Protein AF-A0A0A0M6Z3-F1 (afdb_monomer)

Organism: NCBI:txid1385515

Structure (mmCIF, N/CA/C/O 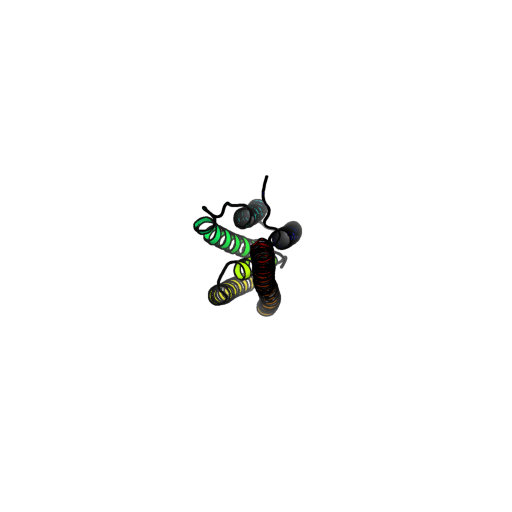backbone):
data_AF-A0A0A0M6Z3-F1
#
_entry.id   AF-A0A0A0M6Z3-F1
#
loop_
_atom_site.group_PDB
_atom_site.id
_atom_site.type_symbol
_atom_site.label_atom_id
_atom_site.label_alt_id
_atom_site.label_comp_id
_atom_site.label_asym_id
_atom_site.label_entity_id
_atom_site.label_seq_id
_a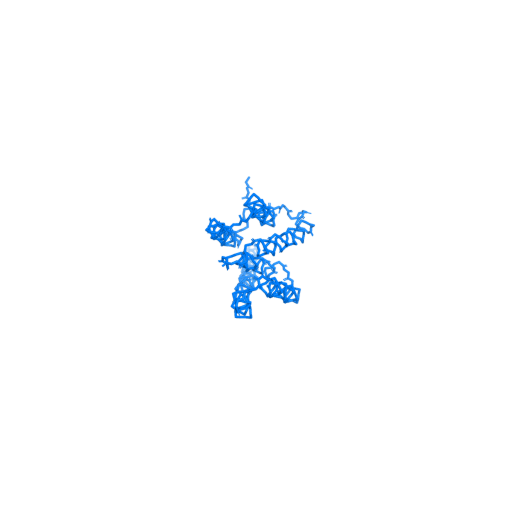tom_site.pdbx_PDB_ins_code
_atom_site.Cartn_x
_atom_site.Cartn_y
_atom_site.Cartn_z
_atom_site.occupancy
_atom_site.B_iso_or_equiv
_atom_site.auth_seq_id
_atom_site.auth_comp_id
_atom_site.auth_asym_id
_atom_site.auth_atom_id
_atom_site.pdbx_PDB_model_num
ATOM 1 N N . MET A 1 1 ? -3.946 23.549 14.491 1.00 36.66 1 MET A N 1
ATOM 2 C CA . MET A 1 1 ? -3.576 22.409 15.358 1.00 36.66 1 MET A CA 1
ATOM 3 C C . MET A 1 1 ? -3.952 21.119 14.644 1.00 36.66 1 MET A C 1
ATOM 5 O O . MET A 1 1 ? -5.110 20.721 14.670 1.00 36.66 1 MET A O 1
ATOM 9 N N . LEU A 1 2 ? -2.994 20.534 13.921 1.00 43.34 2 LEU A N 1
ATOM 10 C CA . LEU A 1 2 ? -3.125 19.218 13.294 1.00 43.34 2 LEU A CA 1
ATOM 11 C C . LEU A 1 2 ? -3.227 18.180 14.417 1.00 43.34 2 LEU A C 1
ATOM 13 O O . LEU A 1 2 ? -2.228 17.852 15.047 1.00 43.34 2 LEU A O 1
ATOM 17 N N . ARG A 1 3 ? -4.441 17.709 14.723 1.00 38.28 3 ARG A N 1
ATOM 18 C CA . ARG A 1 3 ? -4.623 16.507 15.546 1.00 38.28 3 ARG A CA 1
ATOM 19 C C . ARG A 1 3 ? -4.161 15.316 14.709 1.00 38.28 3 ARG A C 1
ATOM 21 O O . ARG A 1 3 ? -4.962 14.722 13.992 1.00 38.28 3 ARG A O 1
ATOM 28 N N . LEU A 1 4 ? -2.866 15.022 14.770 1.00 47.28 4 LEU A N 1
ATOM 29 C CA . LEU A 1 4 ? -2.313 13.754 14.311 1.00 47.28 4 LEU A CA 1
ATOM 30 C C . LEU A 1 4 ? -2.991 12.651 15.131 1.00 47.28 4 LEU A C 1
ATOM 32 O O . LEU A 1 4 ? -3.056 12.723 16.361 1.00 47.28 4 LEU A O 1
ATOM 36 N N . ARG A 1 5 ? -3.609 11.680 14.451 1.00 53.19 5 ARG A N 1
ATOM 37 C CA . ARG A 1 5 ? -4.178 10.509 15.119 1.00 53.19 5 ARG A CA 1
ATOM 38 C C . ARG A 1 5 ? -2.987 9.733 15.697 1.00 53.19 5 ARG A C 1
ATOM 40 O O . ARG A 1 5 ? -2.182 9.221 14.931 1.00 53.19 5 ARG A O 1
ATOM 47 N N . ALA A 1 6 ? -2.889 9.638 17.024 1.00 50.28 6 ALA A N 1
ATOM 48 C CA . ALA A 1 6 ? -1.799 8.964 17.740 1.00 50.28 6 ALA A CA 1
ATOM 49 C C . ALA A 1 6 ? -1.394 7.552 17.224 1.00 50.28 6 ALA A C 1
ATOM 51 O O . ALA A 1 6 ? -0.226 7.210 17.379 1.00 50.28 6 ALA A O 1
ATOM 52 N N . PRO A 1 7 ? -2.263 6.737 16.578 1.00 51.47 7 PRO A N 1
ATOM 53 C CA . PRO A 1 7 ? -1.819 5.467 15.984 1.00 51.47 7 PRO A CA 1
ATOM 54 C C . PRO A 1 7 ? -1.242 5.549 14.553 1.00 51.47 7 PRO A C 1
ATOM 56 O O . PRO A 1 7 ? -0.674 4.569 14.077 1.00 51.47 7 PRO A O 1
ATOM 59 N N . GLN A 1 8 ? -1.345 6.682 13.844 1.00 56.94 8 GLN A N 1
ATOM 60 C CA . GLN A 1 8 ? -0.851 6.812 12.456 1.00 56.94 8 GLN A CA 1
ATOM 61 C C . GLN A 1 8 ? 0.598 7.309 12.352 1.00 56.94 8 GLN A C 1
ATOM 63 O O . GLN A 1 8 ? 1.247 7.068 11.337 1.00 56.94 8 GLN A O 1
ATOM 68 N N . GLU A 1 9 ? 1.138 7.942 13.396 1.00 65.62 9 GLU A N 1
ATOM 69 C CA . GLU A 1 9 ? 2.539 8.386 13.425 1.00 65.62 9 GLU A CA 1
ATOM 70 C C . GLU A 1 9 ? 3.559 7.271 13.124 1.00 65.62 9 GLU A C 1
ATOM 72 O O . GLU A 1 9 ? 4.427 7.496 12.278 1.00 65.62 9 GLU A O 1
ATOM 77 N N . PRO A 1 10 ? 3.474 6.059 13.718 1.00 77.25 10 PRO A N 1
ATOM 78 C CA . PRO A 1 10 ? 4.453 5.014 13.428 1.00 77.25 10 PRO A CA 1
ATOM 79 C C . PRO A 1 10 ? 4.374 4.506 11.982 1.00 77.25 10 PRO A C 1
ATOM 81 O O . PRO A 1 10 ? 5.411 4.210 11.392 1.00 77.25 10 PRO A O 1
ATOM 84 N N . MET A 1 11 ? 3.176 4.439 11.385 1.00 82.44 11 MET A N 1
ATOM 85 C CA . MET A 1 11 ? 3.009 4.009 9.989 1.00 82.44 11 MET A CA 1
ATOM 86 C C . MET A 1 11 ? 3.523 5.068 9.010 1.00 82.44 11 MET A C 1
ATOM 88 O O . MET A 1 11 ? 4.213 4.730 8.051 1.00 82.44 11 MET A O 1
ATOM 92 N N . LEU A 1 12 ? 3.248 6.347 9.279 1.00 85.62 12 LEU A N 1
ATOM 93 C CA . LEU A 1 12 ? 3.746 7.453 8.467 1.00 85.62 12 LEU A CA 1
ATOM 94 C C . LEU A 1 12 ? 5.279 7.511 8.493 1.00 85.62 12 LEU A C 1
ATOM 96 O O . LEU A 1 12 ? 5.907 7.634 7.444 1.00 85.62 12 LEU A O 1
ATOM 100 N N . LEU A 1 13 ? 5.894 7.348 9.670 1.00 86.12 13 LEU A N 1
ATOM 101 C CA . LEU A 1 13 ? 7.351 7.274 9.801 1.00 86.12 13 LEU A CA 1
ATOM 102 C C . LEU A 1 13 ? 7.931 6.075 9.047 1.00 86.12 13 LEU A C 1
ATOM 104 O O . LEU A 1 13 ? 8.893 6.240 8.298 1.00 86.12 13 LEU A O 1
ATOM 108 N N . ALA A 1 14 ? 7.337 4.889 9.205 1.00 87.62 14 ALA A N 1
ATOM 109 C CA . ALA A 1 14 ? 7.771 3.697 8.486 1.00 87.62 14 ALA A CA 1
ATOM 110 C C . ALA A 1 14 ? 7.688 3.904 6.966 1.00 87.62 14 ALA A C 1
ATOM 112 O O . ALA A 1 14 ? 8.673 3.679 6.268 1.00 87.62 14 ALA A O 1
ATOM 113 N N . GLY A 1 15 ? 6.561 4.414 6.462 1.00 89.00 15 GLY A N 1
ATOM 114 C CA . GLY A 1 15 ? 6.366 4.688 5.040 1.00 89.00 15 GLY A CA 1
ATOM 115 C C . GLY A 1 15 ? 7.338 5.731 4.486 1.00 89.00 15 GLY A C 1
ATOM 116 O O . GLY A 1 15 ? 7.898 5.520 3.412 1.00 89.00 15 GLY A O 1
ATOM 117 N N . LEU A 1 16 ? 7.620 6.807 5.231 1.00 91.12 16 LEU A N 1
ATOM 118 C CA . LEU A 1 16 ? 8.616 7.814 4.845 1.00 91.12 16 LEU A CA 1
ATOM 119 C C . LEU A 1 16 ? 10.035 7.242 4.796 1.00 91.12 16 LEU A C 1
ATOM 121 O O . LEU A 1 16 ? 10.770 7.512 3.847 1.00 91.12 16 LEU A O 1
ATOM 125 N N . VAL A 1 17 ? 10.420 6.436 5.788 1.00 92.06 17 VAL A N 1
ATOM 126 C CA . VAL A 1 17 ? 11.729 5.768 5.810 1.00 92.06 17 VAL A CA 1
ATOM 127 C C . VAL A 1 17 ? 11.847 4.790 4.644 1.00 92.06 17 VAL A C 1
ATOM 129 O O . VAL A 1 17 ? 12.864 4.782 3.952 1.00 92.06 17 VAL A O 1
ATOM 132 N N . THR A 1 18 ? 10.805 4.002 4.374 1.00 91.31 18 THR A N 1
ATOM 133 C CA . THR A 1 18 ? 10.787 3.074 3.239 1.00 91.31 18 THR A CA 1
ATOM 134 C C . THR A 1 18 ? 10.835 3.808 1.901 1.00 91.31 18 THR A C 1
ATOM 136 O O . THR A 1 18 ? 11.577 3.397 1.012 1.00 91.31 18 THR A O 1
ATOM 139 N N . TRP A 1 19 ? 10.115 4.923 1.760 1.00 93.81 19 TRP A N 1
ATOM 140 C CA . TRP A 1 19 ? 10.187 5.763 0.568 1.00 93.81 19 TRP A CA 1
ATOM 141 C C . TRP A 1 19 ? 11.583 6.360 0.379 1.00 93.81 19 TRP A C 1
ATOM 143 O O . TRP A 1 19 ? 12.123 6.308 -0.722 1.00 93.81 19 TRP A O 1
ATOM 153 N N . ALA A 1 20 ? 12.207 6.866 1.446 1.00 91.69 20 ALA A N 1
ATOM 154 C C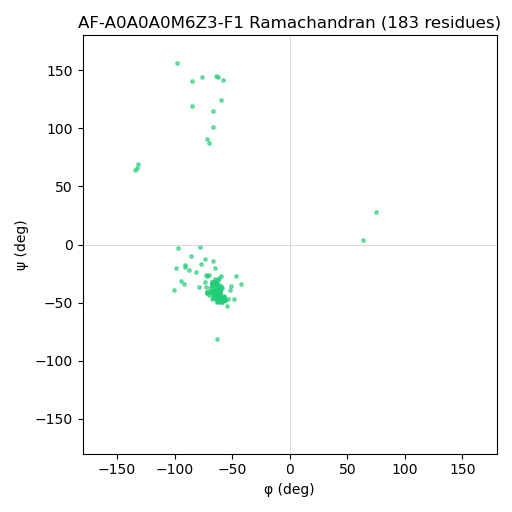A . ALA A 1 20 ? 13.566 7.395 1.389 1.00 91.69 20 ALA A CA 1
ATOM 155 C C . ALA A 1 20 ? 14.580 6.308 0.998 1.00 91.69 20 ALA A C 1
ATOM 157 O O . ALA A 1 20 ? 15.457 6.551 0.171 1.00 91.69 20 ALA A O 1
ATOM 158 N N . ALA A 1 21 ? 14.433 5.092 1.533 1.00 89.81 21 ALA A N 1
ATOM 159 C CA . ALA A 1 21 ? 15.254 3.947 1.151 1.00 89.81 21 ALA A CA 1
ATOM 160 C C . ALA A 1 21 ? 15.061 3.569 -0.328 1.00 89.81 21 ALA A C 1
ATOM 162 O O . ALA A 1 21 ? 16.043 3.346 -1.037 1.00 89.81 21 ALA A O 1
ATOM 163 N N . ALA A 1 22 ? 13.817 3.562 -0.819 1.00 89.31 22 ALA A N 1
ATOM 164 C CA . ALA A 1 22 ? 13.525 3.342 -2.233 1.00 89.31 22 ALA A CA 1
ATOM 165 C C . ALA A 1 22 ? 14.144 4.443 -3.108 1.00 89.31 22 ALA A C 1
ATOM 167 O O . ALA A 1 22 ? 14.821 4.136 -4.081 1.00 89.31 22 ALA A O 1
ATOM 168 N N . ALA A 1 23 ? 14.003 5.715 -2.730 1.00 88.38 23 ALA A N 1
ATOM 169 C CA . ALA A 1 23 ? 14.599 6.849 -3.434 1.00 88.38 23 ALA A CA 1
ATOM 170 C C . ALA A 1 23 ? 16.137 6.769 -3.496 1.00 88.38 23 ALA A C 1
ATOM 172 O O . ALA A 1 23 ? 16.735 7.110 -4.517 1.00 88.38 23 ALA A O 1
ATOM 173 N N . LEU A 1 24 ? 16.789 6.282 -2.434 1.00 87.62 24 LEU A N 1
ATOM 174 C CA . LEU A 1 24 ? 18.227 5.996 -2.445 1.00 87.62 24 LEU A CA 1
ATOM 175 C C . LEU A 1 24 ? 18.577 4.856 -3.407 1.00 87.62 24 LEU A C 1
ATOM 177 O O . LEU A 1 24 ? 19.561 4.970 -4.134 1.00 87.62 24 LEU A O 1
ATOM 181 N N . GLY A 1 25 ? 17.766 3.797 -3.449 1.00 84.94 25 GLY A N 1
ATOM 182 C CA . GLY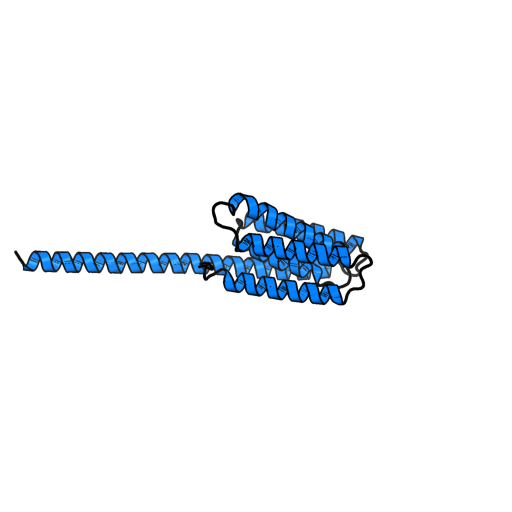 A 1 25 ? 17.917 2.708 -4.414 1.00 84.94 25 GLY A CA 1
ATOM 183 C C . GLY A 1 25 ? 17.801 3.187 -5.861 1.00 84.94 25 GLY A C 1
ATOM 184 O O . GLY A 1 25 ? 18.675 2.903 -6.676 1.00 84.94 25 GLY A O 1
ATOM 185 N N . LEU A 1 26 ? 16.787 4.005 -6.150 1.00 83.94 26 LEU A N 1
ATOM 186 C CA . LEU A 1 26 ? 16.574 4.616 -7.465 1.00 83.94 26 LEU A CA 1
ATOM 187 C C . LEU A 1 26 ? 17.729 5.549 -7.868 1.00 83.94 26 LEU A C 1
ATOM 189 O O . LEU A 1 26 ? 18.034 5.668 -9.047 1.00 83.94 26 LEU A O 1
ATOM 193 N N . ARG A 1 27 ? 18.407 6.197 -6.910 1.00 83.88 27 ARG A N 1
ATOM 194 C CA . ARG A 1 27 ? 19.607 7.015 -7.177 1.00 83.88 27 ARG A CA 1
ATOM 195 C C . ARG A 1 27 ? 20.786 6.209 -7.717 1.00 83.88 27 ARG A C 1
ATOM 197 O O . ARG A 1 27 ? 21.607 6.773 -8.433 1.00 83.88 27 ARG A O 1
ATOM 204 N N . VAL A 1 28 ? 20.927 4.963 -7.271 1.00 80.62 28 VAL A N 1
ATOM 205 C CA . VAL A 1 28 ? 22.041 4.077 -7.648 1.00 80.62 28 VAL A CA 1
ATOM 206 C C . VAL A 1 28 ? 21.776 3.425 -9.004 1.00 80.62 28 VAL A C 1
ATOM 208 O O . VAL A 1 28 ? 22.709 3.030 -9.696 1.00 80.62 28 VAL A O 1
ATOM 211 N N . GLU A 1 29 ? 20.511 3.329 -9.397 1.00 75.88 29 GLU A N 1
ATOM 212 C CA . GLU A 1 29 ? 20.109 2.700 -10.641 1.00 75.88 29 GLU A CA 1
ATOM 213 C C . GLU A 1 29 ? 20.185 3.684 -11.816 1.00 75.88 29 GLU A C 1
ATOM 215 O O . GLU A 1 29 ? 19.516 4.719 -11.845 1.00 75.88 29 GLU A O 1
ATOM 220 N N . GLU A 1 30 ? 21.010 3.360 -12.813 1.00 68.00 30 GLU A N 1
ATOM 221 C CA . GLU A 1 30 ? 21.095 4.134 -14.051 1.00 68.00 30 GLU A CA 1
ATOM 222 C C . GLU A 1 30 ? 19.832 3.912 -14.894 1.00 68.00 30 GLU A C 1
ATOM 224 O O . GLU A 1 30 ? 19.738 2.988 -15.703 1.00 68.00 30 GLU A O 1
ATOM 229 N N . SER A 1 31 ? 18.826 4.762 -14.687 1.00 72.19 31 SER A N 1
ATOM 230 C CA . SER A 1 31 ? 17.628 4.792 -15.525 1.00 72.19 31 SER A CA 1
ATOM 231 C C . SER A 1 31 ? 17.846 5.654 -16.766 1.00 72.19 31 SER A C 1
ATOM 233 O O . SER A 1 31 ? 18.398 6.752 -16.697 1.00 72.19 31 SER A O 1
ATOM 235 N N . THR A 1 32 ? 17.316 5.207 -17.906 1.00 74.00 32 THR A N 1
ATOM 236 C CA . THR A 1 32 ? 17.271 5.988 -19.154 1.00 74.00 32 THR A CA 1
ATOM 237 C C . THR A 1 32 ? 16.391 7.241 -19.027 1.00 74.00 32 THR A C 1
ATOM 239 O O . THR A 1 32 ? 16.536 8.177 -19.809 1.00 74.00 32 THR A O 1
ATOM 242 N N . GLN A 1 33 ? 15.472 7.282 -18.051 1.00 85.12 33 GLN A N 1
ATOM 243 C CA . GLN A 1 33 ? 14.525 8.386 -17.848 1.00 85.12 33 GLN A CA 1
ATOM 244 C C . GLN A 1 33 ? 14.484 8.834 -16.375 1.00 85.12 33 GLN A C 1
ATOM 246 O O . GLN A 1 33 ? 13.467 8.665 -15.694 1.00 85.12 33 GLN A O 1
ATOM 251 N N . PRO A 1 34 ? 15.563 9.456 -15.864 1.00 85.44 34 PRO A N 1
ATOM 252 C CA . PRO A 1 34 ? 15.662 9.811 -14.449 1.00 85.44 34 PRO A CA 1
ATOM 253 C C . PRO A 1 34 ? 14.570 10.802 -14.020 1.00 85.44 34 PRO A C 1
ATOM 255 O O . PRO A 1 34 ? 14.011 10.669 -12.936 1.00 85.44 34 PRO A O 1
ATOM 258 N N . ALA A 1 35 ? 14.198 11.757 -14.880 1.00 88.94 35 ALA A N 1
ATOM 259 C CA . ALA A 1 35 ? 13.139 12.723 -14.577 1.00 88.94 35 ALA A CA 1
ATOM 260 C C . ALA A 1 35 ? 11.768 12.050 -14.363 1.00 88.94 35 ALA A C 1
ATOM 262 O O . ALA A 1 35 ? 11.042 12.401 -13.431 1.00 88.94 35 ALA A O 1
ATOM 263 N N . LEU A 1 36 ? 11.422 11.051 -15.183 1.00 90.25 36 LEU A N 1
ATOM 264 C CA . LEU A 1 36 ? 10.170 10.305 -15.030 1.00 90.25 36 LEU A CA 1
ATOM 265 C C . LEU A 1 36 ? 10.180 9.463 -13.744 1.00 90.25 36 LEU A C 1
ATOM 267 O O . LEU A 1 36 ? 9.198 9.418 -13.012 1.00 90.25 36 LEU A O 1
ATOM 271 N N . MET A 1 37 ? 11.317 8.854 -13.419 1.00 89.75 37 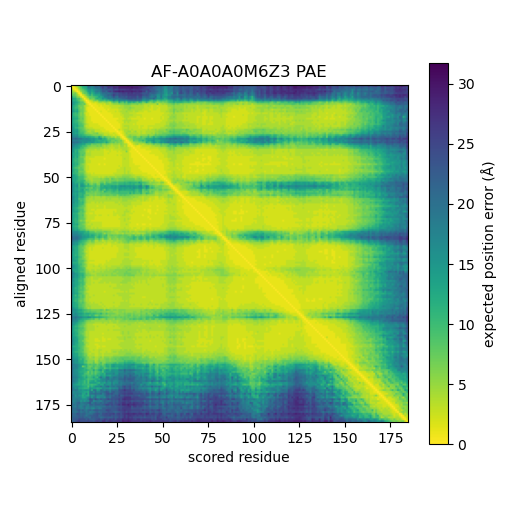MET A N 1
ATOM 272 C CA . MET A 1 37 ? 11.478 8.073 -12.195 1.00 89.75 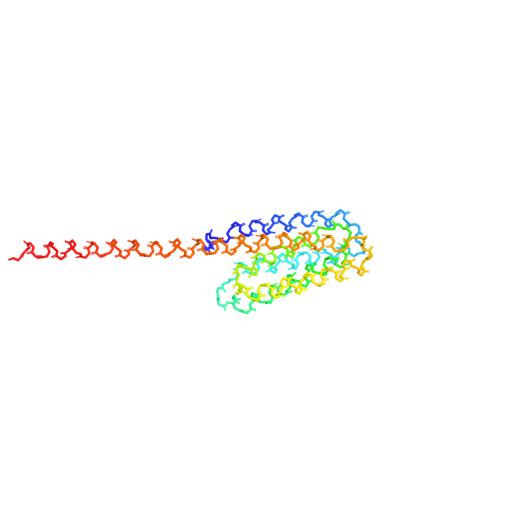37 MET A CA 1
ATOM 273 C C . MET A 1 37 ? 11.281 8.930 -10.932 1.00 89.75 37 MET A C 1
ATOM 275 O O . MET A 1 37 ? 10.500 8.572 -10.051 1.00 89.75 37 MET A O 1
ATOM 279 N N . TRP A 1 38 ? 11.911 10.107 -10.860 1.00 91.19 38 TRP A N 1
ATOM 280 C CA . TRP A 1 38 ? 11.745 11.017 -9.719 1.00 91.19 38 TRP A CA 1
ATOM 281 C C . TRP A 1 38 ? 10.343 11.611 -9.619 1.00 91.19 38 TRP A C 1
ATOM 283 O O . TRP A 1 38 ? 9.830 11.773 -8.512 1.00 91.19 38 TRP A O 1
ATOM 293 N N . THR A 1 39 ? 9.701 11.906 -10.751 1.00 93.56 39 THR A N 1
ATOM 294 C CA . THR A 1 39 ? 8.313 12.390 -10.746 1.00 93.56 39 THR A CA 1
ATOM 295 C C . THR A 1 39 ? 7.351 11.315 -10.252 1.00 93.56 39 THR A C 1
ATOM 297 O O . THR A 1 39 ? 6.520 11.618 -9.402 1.00 93.56 39 THR A O 1
ATOM 300 N N . LEU A 1 40 ? 7.503 10.055 -10.669 1.00 93.94 40 LEU A N 1
ATOM 301 C CA . LEU A 1 40 ? 6.712 8.937 -10.139 1.00 93.94 40 LEU A CA 1
ATOM 302 C C . LEU A 1 40 ? 6.947 8.717 -8.639 1.00 93.94 40 LEU A C 1
ATOM 304 O O . LEU A 1 40 ? 5.988 8.533 -7.891 1.00 93.94 40 LEU A O 1
ATOM 308 N N . ALA A 1 41 ? 8.199 8.792 -8.176 1.00 93.12 41 ALA A N 1
ATOM 309 C CA . ALA A 1 41 ? 8.517 8.695 -6.753 1.00 93.12 41 ALA A CA 1
ATOM 310 C C . ALA A 1 41 ? 7.886 9.843 -5.943 1.00 93.12 41 ALA A C 1
ATOM 312 O O . ALA A 1 41 ? 7.353 9.611 -4.857 1.00 93.12 41 ALA A O 1
ATOM 313 N N . ALA A 1 42 ? 7.897 11.069 -6.474 1.00 94.56 42 ALA A N 1
ATOM 314 C CA . ALA A 1 42 ? 7.254 12.219 -5.847 1.00 94.56 42 ALA A CA 1
ATOM 315 C C . ALA A 1 42 ? 5.721 12.092 -5.836 1.00 94.56 42 ALA A C 1
ATOM 317 O O . ALA A 1 42 ? 5.099 12.368 -4.814 1.00 94.56 42 ALA A O 1
ATOM 318 N N . ILE A 1 43 ? 5.108 11.628 -6.932 1.00 95.62 43 ILE A N 1
ATOM 319 C CA . ILE A 1 43 ? 3.660 11.380 -7.007 1.00 95.62 43 ILE A CA 1
ATOM 320 C C . ILE A 1 43 ? 3.252 10.312 -5.989 1.00 95.62 43 ILE A C 1
ATOM 322 O O . ILE A 1 43 ? 2.275 10.514 -5.271 1.00 95.62 43 ILE A O 1
ATOM 326 N N . TYR A 1 44 ? 4.022 9.226 -5.870 1.00 94.94 44 TYR A N 1
ATOM 327 C CA . TYR A 1 44 ? 3.809 8.209 -4.840 1.00 94.94 44 TYR A CA 1
ATOM 328 C C . TYR A 1 44 ? 3.824 8.830 -3.437 1.00 94.94 44 TYR A C 1
ATOM 330 O O . TYR A 1 44 ? 2.914 8.592 -2.650 1.00 94.94 44 TYR A O 1
ATOM 338 N N . LEU A 1 45 ? 4.822 9.665 -3.127 1.00 93.81 45 LEU A N 1
ATOM 339 C CA . LEU A 1 45 ? 4.929 10.312 -1.816 1.00 93.81 45 LEU A CA 1
ATOM 340 C C . LEU A 1 45 ? 3.749 11.248 -1.535 1.00 93.81 45 LEU A C 1
ATOM 342 O O . LEU A 1 45 ? 3.222 11.270 -0.426 1.00 93.81 45 LEU A O 1
ATOM 346 N N . VAL A 1 46 ? 3.322 12.025 -2.529 1.00 93.50 46 VAL A N 1
ATOM 347 C CA . VAL A 1 46 ? 2.165 12.915 -2.388 1.00 93.50 46 VAL A CA 1
ATOM 348 C C . VAL A 1 46 ? 0.887 12.105 -2.180 1.00 93.50 46 VAL A C 1
ATOM 350 O O . VAL A 1 46 ? 0.089 12.470 -1.320 1.00 93.50 46 VAL A O 1
ATOM 353 N N . ALA A 1 47 ? 0.704 10.999 -2.905 1.00 92.56 47 ALA A N 1
ATOM 354 C CA . ALA A 1 47 ? -0.427 10.094 -2.716 1.00 92.56 47 ALA A CA 1
ATOM 355 C C . ALA A 1 47 ? -0.432 9.496 -1.296 1.00 92.56 47 ALA A C 1
ATOM 357 O O . ALA A 1 47 ? -1.442 9.622 -0.602 1.00 92.56 47 ALA A O 1
ATOM 358 N N . PHE A 1 48 ? 0.720 9.008 -0.829 1.00 90.69 48 PHE A N 1
ATOM 359 C CA . PHE A 1 48 ? 0.943 8.510 0.532 1.00 90.69 48 PHE A CA 1
ATOM 360 C C . PHE A 1 48 ? 0.563 9.532 1.600 1.00 90.69 48 PHE A C 1
ATOM 362 O O . PHE A 1 48 ? -0.267 9.278 2.471 1.00 90.69 48 PHE A O 1
ATOM 369 N N . LEU A 1 49 ? 1.100 10.745 1.493 1.00 89.88 49 LEU A N 1
ATOM 370 C CA . LEU A 1 49 ? 0.789 11.817 2.433 1.00 89.88 49 LEU A CA 1
ATOM 371 C C . LEU A 1 49 ? -0.682 12.241 2.348 1.00 89.88 49 LEU A C 1
ATOM 373 O O . LEU A 1 49 ? -1.284 12.581 3.363 1.00 89.88 49 LEU A O 1
ATOM 377 N N . SER A 1 50 ? -1.284 12.210 1.158 1.00 87.50 50 SER A N 1
ATOM 378 C CA . SER A 1 50 ? -2.695 12.551 0.977 1.00 87.50 50 SER A CA 1
ATOM 379 C C . SER A 1 50 ? -3.632 11.532 1.637 1.00 87.50 50 SER A C 1
ATOM 381 O O . SER A 1 50 ? -4.667 11.924 2.179 1.00 87.50 50 SER A O 1
ATOM 383 N N . ALA A 1 51 ? -3.255 10.251 1.656 1.00 83.88 51 ALA A N 1
ATOM 384 C CA . ALA A 1 51 ? -4.024 9.200 2.313 1.00 83.88 51 ALA A CA 1
ATOM 385 C C . ALA A 1 51 ? -4.111 9.417 3.837 1.00 83.88 51 ALA A C 1
ATOM 387 O O . ALA A 1 51 ? -5.169 9.186 4.422 1.00 83.88 51 ALA A O 1
ATOM 388 N N . ASP A 1 52 ? -3.045 9.936 4.458 1.00 79.62 52 ASP A N 1
ATOM 389 C CA . ASP A 1 52 ? -2.976 10.15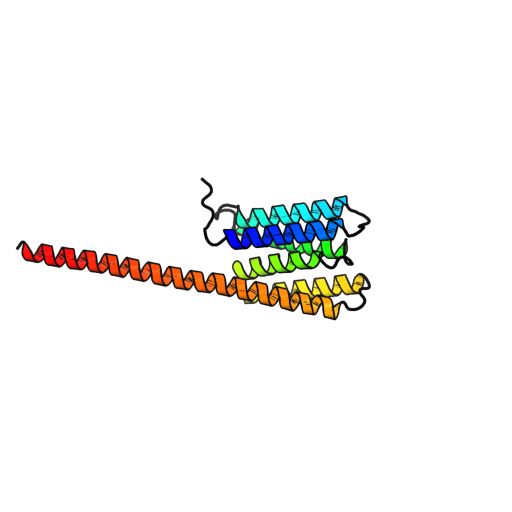2 5.911 1.00 79.62 52 ASP A CA 1
ATOM 390 C C . ASP A 1 52 ? -3.371 11.569 6.372 1.00 79.62 52 ASP A C 1
ATOM 392 O O . ASP A 1 52 ? -3.910 11.736 7.469 1.00 79.62 52 ASP A O 1
ATOM 396 N N . LEU A 1 53 ? -3.130 12.612 5.568 1.00 80.06 53 LEU A N 1
ATOM 397 C CA . LEU A 1 53 ? -3.321 14.011 5.987 1.00 80.06 53 LEU A CA 1
ATOM 398 C C . LEU A 1 53 ? -4.722 14.571 5.698 1.00 80.06 53 LEU A C 1
ATOM 400 O O . LEU A 1 53 ? -5.087 15.613 6.257 1.00 80.06 53 LEU A O 1
ATOM 404 N N . LEU A 1 54 ? -5.514 13.946 4.817 1.00 78.44 54 LEU A N 1
ATOM 405 C CA . LEU A 1 54 ? -6.792 14.534 4.415 1.00 78.44 54 LEU A CA 1
ATOM 406 C C . LEU A 1 54 ? -7.901 14.387 5.480 1.00 78.44 54 LEU A C 1
ATOM 408 O O . LEU A 1 54 ? -8.035 13.356 6.139 1.00 78.44 54 LEU A O 1
ATOM 412 N N . PRO A 1 55 ? -8.789 15.395 5.621 1.00 74.62 55 PRO A N 1
ATOM 413 C CA . PRO A 1 55 ? -9.934 15.311 6.525 1.00 74.62 55 PRO A CA 1
ATOM 414 C C . PRO A 1 55 ? -10.913 14.183 6.151 1.00 74.62 55 PRO A C 1
ATOM 416 O O . PRO A 1 55 ? -11.247 14.018 4.975 1.00 74.62 55 PRO A O 1
ATOM 419 N N . ARG A 1 56 ? -11.514 13.531 7.164 1.00 69.50 56 ARG A N 1
ATOM 420 C CA . ARG A 1 56 ? -12.509 12.431 7.043 1.00 69.50 56 ARG A CA 1
ATOM 421 C C . ARG A 1 56 ? -13.588 12.621 5.973 1.00 69.50 56 ARG A C 1
ATOM 423 O O . ARG A 1 56 ? -14.044 11.654 5.374 1.00 69.50 56 ARG A O 1
ATOM 430 N N . ARG A 1 57 ? -14.016 13.864 5.729 1.00 75.12 57 ARG A N 1
ATOM 431 C CA . ARG A 1 57 ? -15.042 14.185 4.720 1.00 75.12 57 ARG A CA 1
ATOM 432 C C . ARG A 1 57 ? -14.608 13.845 3.278 1.00 75.12 57 ARG A C 1
ATOM 434 O O . ARG A 1 57 ? -15.464 13.491 2.471 1.00 75.12 57 ARG A O 1
ATOM 441 N N . TRP A 1 58 ? -13.310 13.936 2.965 1.00 77.12 58 TRP A N 1
ATOM 442 C CA . TRP A 1 58 ? -12.733 13.615 1.647 1.00 77.12 58 TRP A CA 1
ATOM 443 C C . TRP A 1 58 ? -12.107 12.217 1.607 1.00 77.12 58 TRP A C 1
ATOM 445 O O . TRP A 1 58 ? -11.977 11.653 0.525 1.00 77.12 58 TRP A O 1
ATOM 455 N N . GLU A 1 59 ? -11.785 11.645 2.773 1.00 80.00 59 GLU A N 1
ATOM 456 C CA . GLU A 1 59 ? -11.126 10.339 2.939 1.00 80.00 59 GLU A CA 1
ATOM 457 C C . GLU A 1 59 ? -11.799 9.244 2.091 1.00 80.00 59 GLU A C 1
ATOM 459 O O . GLU A 1 59 ? -11.128 8.578 1.316 1.00 80.00 59 GLU A O 1
ATOM 464 N N . ARG A 1 60 ? -13.137 9.140 2.102 1.00 81.50 60 ARG A N 1
ATOM 465 C CA . ARG A 1 60 ? -13.866 8.110 1.328 1.00 81.50 60 ARG A CA 1
ATOM 466 C C . ARG A 1 60 ? -13.643 8.148 -0.194 1.00 81.50 60 ARG A C 1
ATOM 468 O O . ARG A 1 60 ? -13.804 7.122 -0.842 1.00 81.50 60 ARG A O 1
ATOM 475 N N . TRP A 1 61 ? -13.329 9.315 -0.758 1.00 82.94 61 TRP A N 1
ATOM 476 C CA . TRP A 1 61 ? -13.142 9.500 -2.203 1.00 82.94 61 TRP A CA 1
ATOM 477 C C . TRP A 1 61 ? -11.666 9.535 -2.583 1.00 82.94 61 TRP A C 1
ATOM 479 O O . TRP A 1 61 ? -11.280 8.978 -3.604 1.00 82.94 61 TRP A O 1
ATOM 489 N N . VAL A 1 62 ? -10.842 10.182 -1.758 1.00 85.88 62 VAL A N 1
ATOM 490 C CA . VAL A 1 62 ? -9.418 10.381 -2.047 1.00 85.88 62 VAL A CA 1
ATOM 491 C C . VAL A 1 62 ? -8.614 9.126 -1.747 1.00 85.88 62 VAL A C 1
ATOM 493 O O . VAL A 1 62 ? -7.729 8.793 -2.518 1.00 85.88 62 VAL A O 1
ATOM 496 N N . LEU A 1 63 ? -8.953 8.385 -0.694 1.00 87.50 63 LEU A N 1
ATOM 497 C CA . LEU A 1 63 ? -8.216 7.194 -0.283 1.00 87.50 63 LEU A CA 1
ATOM 498 C C . LEU A 1 63 ? -8.144 6.092 -1.355 1.00 87.50 63 LEU A C 1
ATOM 500 O O . LEU A 1 63 ? -7.035 5.651 -1.646 1.00 87.50 63 LEU A O 1
ATOM 504 N N . PRO A 1 64 ? -9.247 5.655 -2.002 1.00 89.62 64 PRO A N 1
ATOM 505 C CA . PRO A 1 64 ? -9.142 4.647 -3.058 1.00 89.62 64 PRO A CA 1
ATOM 506 C C . PRO A 1 64 ? -8.332 5.148 -4.261 1.00 89.62 64 PRO A C 1
ATOM 508 O O . PRO A 1 64 ? -7.607 4.368 -4.873 1.00 89.62 64 PRO A O 1
ATOM 511 N N . VAL A 1 65 ? -8.417 6.444 -4.581 1.00 92.00 65 VAL A N 1
ATOM 512 C CA . VAL A 1 65 ? -7.635 7.052 -5.666 1.00 92.00 65 VAL A CA 1
ATOM 513 C C . VAL A 1 65 ? -6.156 7.121 -5.293 1.00 92.00 65 VAL A C 1
ATOM 515 O O . VAL A 1 65 ? -5.321 6.758 -6.110 1.00 92.00 65 VAL A O 1
ATOM 518 N N . ALA A 1 66 ? -5.822 7.521 -4.066 1.00 92.19 66 ALA A N 1
ATOM 519 C CA . ALA A 1 66 ? -4.452 7.577 -3.568 1.00 92.19 66 ALA A CA 1
ATOM 520 C C . ALA A 1 66 ? -3.797 6.189 -3.587 1.00 92.19 66 ALA A C 1
ATOM 522 O O . ALA A 1 66 ? -2.729 6.039 -4.168 1.00 92.19 66 ALA A O 1
ATOM 523 N N . LEU A 1 67 ? -4.482 5.160 -3.075 1.00 92.62 67 LEU A N 1
ATOM 524 C CA . LEU A 1 67 ? -4.002 3.772 -3.105 1.00 92.62 67 LEU A CA 1
ATOM 525 C C . LEU A 1 67 ? -3.801 3.257 -4.539 1.00 92.62 67 LEU A C 1
ATOM 527 O O . LEU A 1 67 ? -2.837 2.547 -4.822 1.00 92.62 67 LEU A O 1
ATOM 531 N N . LEU A 1 68 ? -4.697 3.621 -5.463 1.00 94.00 68 LEU A N 1
ATOM 532 C CA . LEU A 1 68 ? -4.549 3.271 -6.876 1.00 94.00 68 LEU A CA 1
ATOM 533 C C . LEU A 1 68 ? -3.345 3.983 -7.507 1.00 94.00 68 LEU A C 1
ATOM 535 O O . LEU A 1 68 ? -2.573 3.358 -8.229 1.00 94.00 68 LEU A O 1
ATOM 539 N N . VAL A 1 69 ? -3.167 5.275 -7.223 1.00 95.12 69 VAL A N 1
ATOM 540 C CA . VAL A 1 69 ? -2.025 6.065 -7.701 1.00 95.12 69 VAL A CA 1
ATOM 541 C C . VAL A 1 69 ? -0.715 5.508 -7.147 1.00 95.12 69 VAL A C 1
ATOM 543 O O . VAL A 1 69 ? 0.236 5.359 -7.910 1.00 95.12 69 VAL A O 1
ATOM 546 N N . GLU A 1 70 ? -0.667 5.132 -5.868 1.00 94.62 70 GLU A N 1
ATOM 547 C CA . GLU A 1 70 ? 0.482 4.459 -5.256 1.00 94.62 70 GLU A CA 1
ATOM 548 C C . GLU A 1 70 ? 0.811 3.144 -5.966 1.00 94.62 70 GLU A C 1
ATOM 550 O O . GLU A 1 70 ? 1.963 2.925 -6.339 1.00 94.62 70 GLU A O 1
ATOM 555 N N . ALA A 1 71 ? -0.194 2.294 -6.209 1.00 95.25 71 ALA A N 1
ATOM 556 C CA . ALA A 1 71 ? -0.021 1.026 -6.914 1.00 95.25 71 ALA A CA 1
ATOM 557 C C . ALA A 1 71 ? 0.558 1.231 -8.318 1.00 95.25 71 ALA A C 1
ATOM 559 O O . ALA A 1 71 ? 1.528 0.574 -8.697 1.00 95.25 71 ALA A O 1
ATOM 560 N N . VAL A 1 72 ? -0.015 2.168 -9.077 1.00 95.81 72 VAL A N 1
ATOM 561 C CA . VAL A 1 72 ? 0.429 2.482 -10.439 1.00 95.81 72 VAL A CA 1
ATOM 562 C C . VAL A 1 72 ? 1.844 3.053 -10.427 1.00 95.81 72 VAL A C 1
ATOM 564 O O . VAL A 1 72 ? 2.675 2.604 -11.211 1.00 95.81 72 VAL A O 1
ATOM 567 N N . CYS A 1 73 ? 2.154 3.987 -9.525 1.00 94.56 73 CYS A N 1
ATOM 568 C CA . CYS A 1 73 ? 3.490 4.575 -9.428 1.00 94.56 73 CYS A CA 1
ATOM 569 C C . CYS A 1 73 ? 4.536 3.537 -9.020 1.00 94.56 73 CYS A C 1
ATOM 571 O O . CYS A 1 73 ? 5.598 3.479 -9.632 1.00 94.56 73 CYS A O 1
ATOM 573 N N . ALA A 1 74 ? 4.241 2.688 -8.035 1.00 93.88 74 ALA A N 1
ATOM 574 C CA . ALA A 1 74 ? 5.157 1.643 -7.594 1.00 93.88 74 ALA A CA 1
ATOM 575 C C . ALA A 1 74 ? 5.434 0.623 -8.711 1.00 93.88 74 ALA A C 1
ATOM 577 O O . ALA A 1 74 ? 6.591 0.298 -8.967 1.00 93.88 74 ALA A O 1
ATOM 578 N N . LEU A 1 75 ? 4.404 0.164 -9.431 1.00 93.88 75 LEU A N 1
ATOM 579 C CA . LEU A 1 75 ? 4.578 -0.746 -10.570 1.00 93.88 75 LEU A CA 1
ATOM 580 C C . LEU A 1 75 ? 5.310 -0.077 -11.743 1.00 93.88 75 LEU A C 1
ATOM 582 O O . LEU A 1 75 ? 6.166 -0.703 -12.364 1.00 93.88 75 LEU A O 1
ATOM 586 N N . ALA A 1 76 ? 5.026 1.197 -12.024 1.00 92.75 76 ALA A N 1
ATOM 587 C CA . ALA A 1 76 ? 5.741 1.959 -13.042 1.00 92.75 76 ALA A CA 1
ATOM 588 C C . ALA A 1 76 ? 7.224 2.133 -12.680 1.00 92.75 76 ALA A C 1
ATOM 590 O O . ALA A 1 76 ? 8.082 1.978 -13.542 1.00 92.75 76 ALA A O 1
ATOM 591 N N . LEU A 1 77 ? 7.546 2.375 -11.406 1.00 91.06 77 LEU A N 1
ATOM 592 C CA . LEU A 1 77 ? 8.929 2.426 -10.928 1.00 91.06 77 LEU A CA 1
ATOM 593 C C . LEU A 1 77 ? 9.635 1.078 -11.093 1.00 91.06 77 LEU A C 1
ATOM 595 O O . LEU A 1 77 ? 10.755 1.050 -11.587 1.00 91.06 77 LEU A O 1
ATOM 599 N N . VAL A 1 78 ? 8.972 -0.037 -10.769 1.00 90.75 78 VAL A N 1
ATOM 600 C CA . VAL A 1 78 ? 9.509 -1.386 -11.032 1.00 90.75 78 VAL A CA 1
ATOM 601 C C . VAL A 1 78 ? 9.760 -1.609 -12.527 1.00 90.75 78 VAL A C 1
ATOM 603 O O . VAL A 1 78 ? 10.729 -2.264 -12.894 1.00 90.75 78 VAL A O 1
ATOM 606 N N . TRP A 1 79 ? 8.914 -1.062 -13.401 1.00 89.44 79 TRP A N 1
ATOM 607 C CA . TRP A 1 79 ? 9.099 -1.166 -14.847 1.00 89.44 79 TRP A CA 1
ATOM 608 C C . TRP A 1 79 ? 10.266 -0.309 -15.371 1.00 89.44 79 TRP A C 1
ATOM 610 O O . TRP A 1 79 ? 11.021 -0.775 -16.221 1.00 89.44 79 TRP A O 1
ATOM 620 N N . LEU A 1 80 ? 10.439 0.919 -14.863 1.00 86.56 80 LEU A N 1
ATOM 621 C CA . LEU A 1 80 ? 11.536 1.821 -15.253 1.00 86.56 80 LEU A CA 1
ATOM 622 C C . LEU A 1 80 ? 12.900 1.399 -14.693 1.00 86.56 80 LEU A C 1
ATOM 624 O O . LEU A 1 80 ? 13.929 1.688 -15.304 1.00 86.56 80 LEU A O 1
ATOM 628 N N . ALA A 1 81 ? 12.891 0.791 -13.512 1.00 82.44 81 ALA A N 1
ATOM 629 C CA . ALA A 1 81 ? 14.061 0.464 -12.710 1.00 82.44 81 ALA A CA 1
ATOM 630 C C . ALA A 1 81 ? 13.950 -0.984 -12.180 1.00 82.44 81 ALA A C 1
ATOM 632 O O . ALA A 1 81 ? 13.795 -1.217 -10.976 1.00 82.44 81 ALA A O 1
ATOM 633 N N . PRO A 1 82 ? 13.941 -1.991 -13.080 1.00 76.50 82 PRO A N 1
ATOM 634 C CA . PRO A 1 82 ? 13.707 -3.372 -12.682 1.00 76.50 82 PRO A CA 1
ATOM 635 C C . PRO A 1 82 ? 14.890 -3.984 -11.926 1.00 76.50 82 PRO A C 1
ATOM 637 O O . PRO A 1 82 ? 14.668 -4.893 -11.134 1.00 76.50 82 PRO A O 1
ATOM 640 N N . ARG A 1 83 ? 16.130 -3.522 -12.156 1.00 73.56 83 ARG A N 1
ATOM 641 C CA . ARG A 1 83 ? 17.384 -4.182 -11.735 1.00 73.56 83 ARG A CA 1
ATOM 642 C C . ARG A 1 83 ? 17.858 -3.816 -10.335 1.00 73.56 83 ARG A C 1
ATOM 644 O O . ARG A 1 83 ? 18.608 -4.582 -9.736 1.00 73.56 83 ARG A O 1
ATOM 651 N N . GLY A 1 84 ? 17.441 -2.680 -9.795 1.00 70.44 84 GLY A N 1
ATOM 652 C CA . GLY A 1 84 ? 17.846 -2.245 -8.462 1.00 70.44 84 GLY A CA 1
ATOM 653 C C . GLY A 1 84 ? 17.109 -2.985 -7.360 1.00 70.44 84 GLY A C 1
ATOM 654 O O . GLY A 1 84 ? 17.548 -2.955 -6.215 1.00 70.44 84 GLY A O 1
ATOM 655 N N . GLY A 1 85 ? 15.991 -3.652 -7.670 1.00 72.75 85 GLY A N 1
ATOM 656 C CA . GLY A 1 85 ? 15.264 -4.505 -6.726 1.00 72.75 85 GLY A CA 1
ATOM 657 C C . GLY A 1 85 ? 14.679 -3.776 -5.511 1.00 72.75 85 GLY A C 1
ATOM 658 O O . GLY A 1 85 ? 14.102 -4.435 -4.650 1.00 72.75 85 GLY A O 1
ATOM 659 N N . THR A 1 86 ? 14.799 -2.447 -5.434 1.00 81.50 86 THR A N 1
ATOM 660 C CA . THR A 1 86 ? 14.312 -1.615 -4.324 1.00 81.50 86 THR A CA 1
ATOM 661 C C . THR A 1 86 ? 12.898 -1.103 -4.565 1.00 81.50 86 THR A C 1
ATOM 663 O O . THR A 1 86 ? 12.118 -1.043 -3.625 1.00 81.50 86 THR A O 1
ATOM 666 N N . ALA A 1 87 ? 12.510 -0.819 -5.812 1.00 86.12 87 ALA A N 1
ATOM 667 C CA . ALA A 1 87 ? 11.172 -0.329 -6.154 1.00 86.12 87 ALA A CA 1
ATOM 668 C C . ALA A 1 87 ? 9.998 -1.183 -5.609 1.00 86.12 87 ALA A C 1
ATOM 670 O O . ALA A 1 87 ? 9.027 -0.592 -5.123 1.00 86.12 87 ALA A O 1
ATOM 671 N N . PRO A 1 88 ? 10.053 -2.536 -5.581 1.00 90.56 88 PRO A N 1
ATOM 672 C CA . PRO A 1 88 ? 8.947 -3.335 -5.051 1.00 90.56 88 PRO A CA 1
ATOM 673 C C . PRO A 1 88 ? 8.726 -3.163 -3.539 1.00 90.56 88 PRO A C 1
ATOM 675 O O . PRO A 1 88 ? 7.656 -3.512 -3.042 1.00 90.56 88 PRO A O 1
ATOM 678 N N . VAL A 1 89 ? 9.676 -2.575 -2.798 1.00 92.44 89 VAL A N 1
ATOM 679 C CA . VAL A 1 89 ? 9.494 -2.249 -1.373 1.00 92.44 89 VAL A CA 1
AT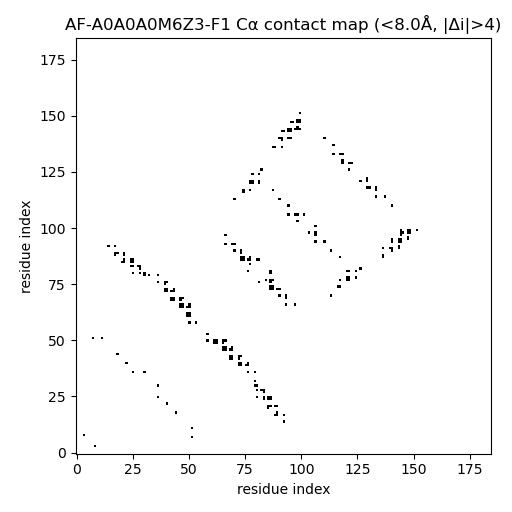OM 680 C C . VAL A 1 89 ? 8.349 -1.258 -1.150 1.00 92.44 89 VAL A C 1
ATOM 682 O O . VAL A 1 89 ? 7.665 -1.327 -0.133 1.00 92.44 89 VAL A O 1
ATOM 685 N N . LEU A 1 90 ? 8.064 -0.393 -2.129 1.00 92.69 90 LEU A N 1
ATOM 686 C CA . LEU A 1 90 ? 6.926 0.526 -2.076 1.00 92.69 90 LEU A CA 1
ATOM 687 C C . LEU A 1 90 ? 5.592 -0.235 -2.075 1.00 92.69 90 LEU A C 1
ATOM 689 O O . LEU A 1 90 ? 4.660 0.144 -1.372 1.00 92.69 90 LEU A O 1
ATOM 693 N N . LEU A 1 91 ? 5.518 -1.381 -2.763 1.00 93.62 91 LEU A N 1
ATOM 694 C CA . LEU A 1 91 ? 4.338 -2.247 -2.710 1.00 93.62 91 LEU A CA 1
ATOM 695 C C . LEU A 1 91 ? 4.121 -2.832 -1.308 1.00 93.62 91 LEU A C 1
ATOM 697 O O . LEU A 1 91 ? 2.982 -3.071 -0.925 1.00 93.62 91 LEU A O 1
ATOM 701 N N . VAL A 1 92 ? 5.182 -3.044 -0.519 1.00 94.62 92 VAL A N 1
ATOM 702 C CA . VAL A 1 92 ? 5.060 -3.505 0.877 1.00 94.62 92 VAL A CA 1
ATOM 703 C C . VAL A 1 92 ? 4.351 -2.455 1.732 1.00 94.62 92 VAL A C 1
ATOM 705 O O . VAL A 1 92 ? 3.449 -2.798 2.495 1.00 94.62 92 VAL A O 1
ATOM 708 N N . VAL A 1 93 ? 4.706 -1.178 1.561 1.00 93.38 93 VAL A N 1
ATOM 709 C CA . VAL A 1 93 ? 4.054 -0.056 2.256 1.00 93.38 93 VAL A CA 1
ATOM 710 C C . VAL A 1 93 ? 2.588 0.056 1.845 1.00 93.38 93 VAL A C 1
ATOM 712 O O . VAL A 1 93 ? 1.718 0.139 2.711 1.00 93.38 93 VAL A O 1
ATOM 715 N N . LEU A 1 94 ? 2.304 -0.017 0.542 1.00 93.88 94 LEU A N 1
ATOM 716 C CA . LEU A 1 94 ? 0.937 -0.019 0.022 1.00 93.88 94 LEU A CA 1
ATOM 717 C C . LEU A 1 94 ? 0.108 -1.168 0.619 1.00 93.88 94 LEU A C 1
ATOM 719 O O . LEU A 1 94 ? -1.027 -0.965 1.044 1.00 93.88 94 LEU A O 1
ATOM 723 N N . VAL A 1 95 ? 0.667 -2.379 0.698 1.00 94.25 95 VAL A N 1
ATOM 724 C CA . VAL A 1 95 ? -0.020 -3.533 1.297 1.00 94.25 95 VAL A CA 1
ATOM 725 C C . VAL A 1 95 ? -0.268 -3.326 2.791 1.00 94.25 95 VAL A C 1
ATOM 727 O O . VAL A 1 95 ? -1.349 -3.667 3.274 1.00 94.25 95 VAL A O 1
ATOM 730 N N . ALA A 1 96 ? 0.679 -2.730 3.517 1.00 91.94 96 ALA A N 1
ATOM 731 C CA . ALA A 1 96 ? 0.487 -2.374 4.919 1.00 91.94 96 ALA A CA 1
ATOM 732 C C . ALA A 1 96 ? -0.678 -1.383 5.085 1.00 91.94 96 ALA A C 1
ATOM 734 O O . ALA A 1 96 ? -1.566 -1.622 5.904 1.00 91.94 96 ALA A O 1
ATOM 735 N N . GLN A 1 97 ? -0.740 -0.324 4.267 1.00 90.25 97 GLN A N 1
ATOM 736 C CA . GLN A 1 97 ? -1.873 0.610 4.263 1.00 90.25 97 GLN A CA 1
ATOM 737 C C . GLN A 1 97 ? -3.191 -0.082 3.919 1.00 90.25 97 GLN A C 1
ATOM 739 O O . GLN A 1 97 ? -4.221 0.184 4.537 1.00 90.25 97 GLN A O 1
ATOM 744 N N . LEU A 1 98 ? -3.175 -0.990 2.947 1.00 90.75 98 LEU A N 1
ATOM 745 C CA . LEU A 1 98 ? -4.369 -1.704 2.529 1.00 90.75 98 LEU A CA 1
ATOM 746 C C . LEU A 1 98 ? -4.882 -2.626 3.641 1.00 90.75 98 LEU A C 1
ATOM 748 O O . LEU A 1 98 ? -6.082 -2.684 3.885 1.00 90.75 98 LEU A O 1
ATOM 752 N N . ALA A 1 99 ? -3.983 -3.312 4.347 1.00 90.44 99 ALA A N 1
ATOM 753 C CA . ALA A 1 99 ? -4.307 -4.174 5.483 1.00 90.44 99 ALA A CA 1
ATOM 754 C C . ALA A 1 99 ? -4.761 -3.385 6.711 1.00 90.44 99 ALA A C 1
ATOM 756 O O . ALA A 1 99 ? -5.532 -3.897 7.526 1.00 90.44 99 ALA A O 1
ATOM 757 N N . LEU A 1 100 ? -4.314 -2.131 6.816 1.00 87.12 100 LEU A N 1
ATOM 758 C CA . LEU A 1 100 ? -4.980 -1.170 7.655 1.00 87.12 100 LEU A CA 1
ATOM 759 C C . LEU A 1 100 ? -6.395 -0.968 7.094 1.00 87.12 100 LEU A C 1
ATOM 761 O O . LEU A 1 100 ? -7.335 -1.554 7.612 1.00 87.12 100 LEU A O 1
ATOM 765 N N . VAL A 1 101 ? -6.581 -0.152 6.065 1.00 86.56 101 VAL A N 1
ATOM 766 C CA . VAL A 1 101 ? -7.868 0.468 5.707 1.00 86.56 101 VAL A CA 1
ATOM 767 C C . VAL A 1 101 ? -8.958 -0.506 5.243 1.00 86.56 101 VAL A C 1
ATOM 769 O O . VAL A 1 101 ? -10.125 -0.298 5.579 1.00 86.56 101 VAL A O 1
ATOM 772 N N . MET A 1 102 ? -8.605 -1.528 4.469 1.00 86.69 102 MET A N 1
ATOM 773 C CA . MET A 1 102 ? -9.550 -2.365 3.727 1.00 86.69 102 MET A CA 1
ATOM 774 C C . MET A 1 102 ? -9.877 -3.677 4.454 1.00 86.69 102 MET A C 1
ATOM 776 O O . MET A 1 102 ? -9.090 -4.167 5.265 1.00 86.69 102 MET A O 1
ATOM 780 N N . PRO A 1 103 ? -11.038 -4.299 4.164 1.00 87.38 103 PRO A N 1
ATOM 781 C CA . PRO A 1 103 ? -11.342 -5.623 4.691 1.00 87.38 103 PRO A CA 1
ATOM 782 C C . PRO A 1 103 ? -10.359 -6.665 4.141 1.00 87.38 103 PRO A C 1
ATOM 784 O O . PRO A 1 103 ? -10.006 -6.637 2.962 1.00 87.38 103 PRO A O 1
ATOM 787 N N . ALA A 1 104 ? -10.007 -7.656 4.967 1.00 87.06 104 ALA A N 1
ATOM 788 C CA . ALA A 1 104 ? -8.984 -8.661 4.654 1.00 87.06 104 ALA A CA 1
ATOM 789 C C . ALA A 1 104 ? -9.170 -9.350 3.288 1.00 87.06 104 ALA A C 1
ATOM 791 O O . ALA A 1 104 ? -8.195 -9.605 2.592 1.00 87.06 104 ALA A O 1
ATOM 792 N N . ARG A 1 105 ? -10.417 -9.602 2.862 1.00 89.88 105 ARG A N 1
ATOM 793 C CA . ARG A 1 105 ? -10.715 -10.210 1.551 1.00 89.88 105 ARG A CA 1
ATOM 794 C C . ARG A 1 105 ? -10.238 -9.349 0.378 1.00 89.88 105 ARG A C 1
ATOM 796 O O . ARG A 1 105 ? -9.669 -9.877 -0.571 1.00 89.88 105 ARG A O 1
ATOM 803 N N . VAL A 1 106 ? -10.460 -8.035 0.455 1.00 90.88 106 VAL A N 1
ATOM 804 C CA . VAL A 1 106 ? -10.024 -7.078 -0.573 1.00 90.88 106 VAL A CA 1
ATOM 805 C C . VAL A 1 106 ? -8.507 -6.951 -0.546 1.00 90.88 106 VAL A C 1
ATOM 807 O O . VAL A 1 106 ? -7.884 -6.967 -1.602 1.00 90.88 106 VAL A O 1
ATOM 810 N N . THR A 1 107 ? -7.907 -6.912 0.645 1.00 90.75 107 THR A N 1
ATOM 811 C CA . THR A 1 107 ? -6.450 -6.861 0.795 1.00 90.75 107 THR A CA 1
ATOM 812 C C . THR A 1 107 ? -5.779 -8.083 0.177 1.00 90.75 107 THR A C 1
ATOM 814 O O . THR A 1 107 ? -4.864 -7.925 -0.621 1.00 90.75 107 THR A O 1
ATOM 817 N N . VAL A 1 108 ? -6.265 -9.295 0.461 1.00 92.19 108 VAL A N 1
ATOM 818 C CA . VAL A 1 108 ? -5.723 -10.533 -0.125 1.00 92.19 108 VAL A CA 1
ATOM 819 C C . VAL A 1 108 ? -5.852 -10.531 -1.650 1.00 92.19 108 VAL A C 1
ATOM 821 O O . VAL A 1 108 ? -4.890 -10.860 -2.342 1.00 92.19 108 VAL A O 1
ATOM 824 N N . ALA A 1 109 ? -7.005 -10.118 -2.187 1.00 94.25 109 ALA A N 1
ATOM 825 C CA . ALA A 1 109 ? -7.204 -10.031 -3.632 1.00 94.25 109 ALA A CA 1
ATOM 826 C C . ALA A 1 109 ? -6.247 -9.019 -4.286 1.00 94.25 109 ALA A C 1
ATOM 828 O O . ALA A 1 109 ? -5.608 -9.329 -5.289 1.00 94.25 109 ALA A O 1
ATOM 829 N N . ALA A 1 110 ? -6.097 -7.831 -3.700 1.00 92.44 110 ALA A N 1
ATOM 830 C CA . ALA A 1 110 ? -5.186 -6.810 -4.201 1.00 92.44 110 ALA A CA 1
ATOM 831 C C . ALA A 1 110 ? -3.717 -7.248 -4.110 1.00 92.44 110 ALA A C 1
ATOM 833 O O . ALA A 1 110 ? -2.980 -7.079 -5.074 1.00 92.44 110 ALA A O 1
ATOM 834 N N . VAL A 1 111 ? -3.300 -7.869 -3.002 1.00 93.38 111 VAL A N 1
ATOM 835 C CA . VAL A 1 111 ? -1.957 -8.452 -2.845 1.00 93.38 111 VAL A CA 1
ATOM 836 C C . VAL A 1 111 ? -1.694 -9.478 -3.945 1.00 93.38 111 VAL A C 1
ATOM 838 O O . VAL A 1 111 ? -0.639 -9.438 -4.574 1.00 93.38 111 VAL A O 1
ATOM 841 N N . ALA A 1 112 ? -2.650 -10.365 -4.236 1.00 95.06 112 ALA A N 1
ATOM 842 C CA . ALA A 1 112 ? -2.504 -11.335 -5.318 1.00 95.06 112 ALA A CA 1
ATOM 843 C C . ALA A 1 112 ? -2.306 -10.642 -6.678 1.00 95.06 112 ALA A C 1
ATOM 845 O O . ALA A 1 112 ? -1.369 -10.970 -7.404 1.00 95.06 112 ALA A O 1
ATOM 846 N N . VAL A 1 113 ? -3.128 -9.636 -6.994 1.00 96.12 113 VAL A N 1
ATOM 847 C CA . VAL A 1 113 ? -3.019 -8.862 -8.243 1.00 96.12 113 VAL A CA 1
ATOM 848 C C . VAL A 1 113 ? -1.676 -8.131 -8.345 1.00 96.12 113 VAL A C 1
ATOM 850 O O . VAL A 1 113 ? -1.016 -8.216 -9.380 1.00 96.12 113 VAL A O 1
ATOM 853 N N . LEU A 1 114 ? -1.235 -7.459 -7.278 1.00 94.69 114 LEU A N 1
ATOM 854 C CA . LEU A 1 114 ? 0.038 -6.731 -7.242 1.00 94.69 114 LEU A CA 1
ATOM 855 C C . LEU A 1 114 ? 1.237 -7.665 -7.436 1.00 94.69 114 LEU A C 1
ATOM 857 O O . LEU A 1 114 ? 2.170 -7.311 -8.152 1.00 94.69 114 LEU A O 1
ATOM 861 N N . ASN A 1 115 ? 1.209 -8.866 -6.854 1.00 94.75 115 ASN A N 1
ATOM 862 C CA . ASN A 1 115 ? 2.286 -9.842 -7.030 1.00 94.75 115 ASN A CA 1
ATOM 863 C C . ASN A 1 115 ? 2.301 -10.472 -8.419 1.00 94.75 115 ASN A C 1
ATOM 865 O O . ASN A 1 115 ? 3.379 -10.690 -8.966 1.00 94.75 115 ASN A O 1
ATOM 869 N N . ILE A 1 116 ? 1.133 -10.726 -9.017 1.00 95.56 116 ILE A N 1
ATOM 870 C CA . ILE A 1 116 ? 1.052 -11.168 -10.415 1.00 95.56 116 ILE A CA 1
ATOM 871 C C . ILE A 1 116 ? 1.646 -10.089 -11.326 1.00 95.56 116 ILE A C 1
ATOM 873 O O . ILE A 1 116 ? 2.480 -10.399 -12.175 1.00 95.56 116 ILE A O 1
ATOM 877 N N . ALA A 1 117 ? 1.278 -8.820 -11.122 1.00 95.06 117 ALA A N 1
ATOM 878 C CA . ALA A 1 117 ? 1.831 -7.704 -11.884 1.00 95.06 117 ALA A CA 1
ATOM 879 C C . ALA A 1 117 ? 3.353 -7.586 -11.702 1.00 95.06 117 ALA A C 1
ATOM 881 O O . ALA A 1 117 ? 4.083 -7.502 -12.689 1.00 95.06 117 ALA A O 1
ATOM 882 N N . LEU A 1 118 ? 3.841 -7.661 -10.459 1.00 93.81 118 LEU A N 1
ATOM 883 C CA . LEU A 1 118 ? 5.270 -7.659 -10.142 1.00 93.81 118 LEU A CA 1
ATOM 884 C C . LEU A 1 118 ? 6.009 -8.803 -10.849 1.00 93.81 118 LEU A C 1
ATOM 886 O O . LEU A 1 118 ? 7.032 -8.571 -11.487 1.00 93.81 118 LEU A O 1
ATOM 890 N N . TYR A 1 119 ? 5.483 -10.026 -10.778 1.00 93.94 119 TYR A N 1
ATOM 891 C CA . TYR A 1 119 ? 6.072 -11.191 -11.436 1.00 93.94 119 TYR A CA 1
ATOM 892 C C . TYR A 1 119 ? 6.169 -11.006 -12.953 1.00 93.94 119 TYR A C 1
ATOM 894 O O . TYR A 1 119 ? 7.220 -11.263 -13.544 1.00 93.94 119 TYR A O 1
ATOM 902 N N . LEU A 1 120 ? 5.091 -10.536 -13.588 1.00 93.88 120 LEU A N 1
ATOM 903 C CA . LEU A 1 120 ? 5.061 -10.296 -15.030 1.00 93.88 120 LEU A CA 1
ATOM 904 C C . LEU A 1 120 ? 6.054 -9.205 -15.446 1.00 93.88 120 LEU A C 1
ATOM 906 O O . LEU A 1 120 ? 6.735 -9.372 -16.457 1.00 93.88 120 LEU A O 1
ATOM 910 N N . LEU A 1 121 ? 6.181 -8.134 -14.657 1.00 92.06 121 LEU A N 1
ATOM 911 C CA . LEU A 1 121 ? 7.154 -7.065 -14.892 1.00 92.06 121 LEU A CA 1
ATOM 912 C C . LEU A 1 121 ? 8.594 -7.578 -14.799 1.00 92.06 121 LEU A C 1
ATOM 914 O O . LEU A 1 121 ? 9.380 -7.357 -15.718 1.00 92.06 121 LEU A O 1
ATOM 918 N N . LEU A 1 122 ? 8.929 -8.315 -13.736 1.00 89.88 122 LEU A N 1
ATOM 919 C CA . LEU A 1 122 ? 10.271 -8.877 -13.557 1.00 89.88 122 LEU A CA 1
ATOM 920 C C . LEU A 1 122 ? 10.610 -9.883 -14.662 1.00 89.88 122 LEU A C 1
ATOM 922 O O . LEU A 1 122 ? 11.696 -9.835 -15.242 1.00 89.88 122 LEU A O 1
ATOM 926 N N . ARG A 1 123 ? 9.665 -10.765 -15.006 1.00 91.62 123 ARG A N 1
ATOM 927 C CA . ARG A 1 123 ? 9.835 -11.728 -16.099 1.00 91.62 123 ARG A CA 1
ATOM 928 C C . ARG A 1 123 ? 10.029 -11.023 -17.443 1.00 91.62 123 ARG A C 1
ATOM 930 O O . ARG A 1 123 ? 10.907 -11.416 -18.204 1.00 91.62 123 ARG A O 1
ATOM 937 N N . GLY A 1 124 ? 9.241 -9.985 -17.726 1.00 88.25 124 GLY A N 1
ATOM 938 C CA . GLY A 1 124 ? 9.353 -9.186 -18.949 1.00 88.25 124 GLY A CA 1
ATOM 939 C C . GLY A 1 124 ? 10.666 -8.406 -19.048 1.00 88.25 124 GLY A C 1
ATOM 940 O O . GLY A 1 124 ? 11.196 -8.243 -20.142 1.00 88.25 124 GLY A O 1
ATOM 941 N N . ALA A 1 125 ? 11.230 -7.989 -17.913 1.00 85.50 125 ALA A N 1
ATOM 942 C CA . ALA A 1 125 ? 12.529 -7.321 -17.835 1.00 85.50 125 ALA A CA 1
ATOM 943 C C . ALA A 1 125 ? 13.737 -8.276 -17.961 1.00 85.50 125 ALA A C 1
ATOM 945 O O . ALA A 1 125 ? 14.880 -7.817 -17.949 1.00 85.50 125 ALA A O 1
ATOM 946 N N . GLY A 1 126 ? 13.507 -9.591 -18.073 1.00 83.31 126 GLY A N 1
ATOM 947 C CA . GLY A 1 126 ? 14.568 -10.591 -18.219 1.00 83.31 126 GLY A CA 1
ATOM 948 C C . GLY A 1 126 ? 15.342 -10.880 -16.930 1.00 83.31 126 GLY A C 1
ATOM 949 O O . GLY A 1 126 ? 16.517 -11.232 -17.000 1.00 83.31 126 GLY A O 1
ATOM 950 N N . TYR A 1 127 ? 14.718 -10.717 -15.756 1.00 82.44 127 TYR A N 1
ATOM 951 C CA . TYR A 1 127 ? 15.329 -11.133 -14.488 1.00 82.44 127 TYR A CA 1
ATOM 952 C C . TYR A 1 127 ? 15.671 -12.625 -14.496 1.00 82.44 127 TYR A C 1
ATOM 954 O O . TYR A 1 127 ? 14.878 -13.430 -14.981 1.00 82.44 127 TYR A O 1
ATOM 962 N N . SER A 1 128 ? 16.809 -12.997 -13.900 1.00 82.25 128 SER A N 1
ATOM 963 C CA . SER A 1 128 ? 17.248 -14.398 -13.833 1.00 82.25 128 SER A CA 1
ATOM 964 C C . SER A 1 128 ? 16.306 -15.263 -12.994 1.00 82.25 128 SER A C 1
ATOM 966 O O . SER A 1 128 ? 15.967 -16.368 -13.394 1.00 82.25 128 SER A O 1
ATOM 968 N N . GLU A 1 129 ? 15.848 -14.741 -11.851 1.00 86.62 129 GLU A N 1
ATOM 969 C CA . GLU A 1 129 ? 15.026 -15.481 -10.881 1.00 86.62 129 GLU A CA 1
ATOM 970 C C . GLU A 1 129 ? 13.798 -14.662 -10.432 1.00 86.62 129 GLU A C 1
ATOM 972 O O . GLU A 1 129 ? 13.689 -14.261 -9.267 1.00 86.62 129 GLU A O 1
ATOM 977 N N . PRO A 1 130 ? 12.845 -14.367 -11.339 1.00 87.75 130 PRO A N 1
ATOM 978 C CA . PRO A 1 130 ? 11.695 -13.518 -11.032 1.00 87.75 130 PRO A CA 1
ATOM 979 C C . PRO A 1 130 ? 10.780 -14.158 -9.979 1.00 87.75 130 PRO A C 1
ATOM 981 O O . PRO A 1 130 ? 10.237 -13.454 -9.134 1.00 87.75 130 PRO A O 1
ATOM 984 N N . LEU A 1 131 ? 10.657 -15.493 -9.973 1.00 90.06 131 LEU A N 1
ATOM 985 C CA . LEU A 1 131 ? 9.861 -16.224 -8.979 1.00 90.06 131 LEU A CA 1
ATOM 986 C C . LEU A 1 131 ? 10.413 -16.064 -7.560 1.00 90.06 131 LEU A C 1
ATOM 988 O O . LEU A 1 131 ? 9.636 -15.859 -6.626 1.00 90.06 131 LEU A O 1
ATOM 992 N N . LEU A 1 132 ? 11.736 -16.139 -7.394 1.00 90.31 132 LEU A N 1
ATOM 993 C CA . LEU A 1 132 ? 12.388 -15.992 -6.093 1.00 90.31 132 LEU A CA 1
ATOM 994 C C . LEU A 1 132 ? 12.136 -14.591 -5.531 1.00 90.31 132 LEU A C 1
ATOM 996 O O . LEU A 1 132 ? 11.687 -14.456 -4.393 1.00 90.31 132 LEU A O 1
ATOM 1000 N N . VAL A 1 133 ? 12.358 -13.554 -6.346 1.00 89.38 133 VAL A N 1
ATOM 1001 C CA . VAL A 1 133 ? 12.150 -12.156 -5.940 1.00 89.38 133 VAL A CA 1
ATOM 1002 C C . VAL A 1 133 ? 10.686 -11.900 -5.587 1.00 89.38 133 VAL A C 1
ATOM 1004 O O . VAL A 1 133 ? 10.406 -11.353 -4.522 1.00 89.38 133 VAL A O 1
ATOM 1007 N N . THR A 1 134 ? 9.737 -12.333 -6.425 1.00 91.88 134 THR A N 1
ATOM 1008 C CA . THR A 1 134 ? 8.309 -12.182 -6.113 1.00 91.88 134 THR A CA 1
ATOM 1009 C C . THR A 1 134 ? 7.942 -12.918 -4.824 1.00 91.88 134 THR A C 1
ATOM 1011 O O . THR A 1 134 ? 7.250 -12.350 -3.988 1.00 91.88 134 THR A O 1
ATOM 1014 N N . THR A 1 135 ? 8.445 -14.136 -4.601 1.00 92.62 135 THR A N 1
ATOM 1015 C CA . THR A 1 135 ? 8.147 -14.916 -3.383 1.00 92.62 135 THR A CA 1
ATOM 1016 C C . THR A 1 135 ? 8.683 -14.242 -2.117 1.00 92.62 135 THR A C 1
ATOM 1018 O O . THR A 1 135 ? 7.981 -14.193 -1.106 1.00 92.62 135 THR A O 1
ATOM 1021 N N . LEU A 1 136 ? 9.887 -13.661 -2.170 1.00 92.94 136 LEU A N 1
ATOM 1022 C CA . LEU A 1 136 ? 10.429 -12.860 -1.067 1.00 92.94 136 LEU A CA 1
ATOM 1023 C C . LEU A 1 136 ? 9.522 -11.667 -0.747 1.00 92.94 136 LEU A C 1
ATOM 1025 O O . LEU A 1 136 ? 9.176 -11.441 0.414 1.00 92.94 136 LEU A O 1
ATOM 1029 N N . TYR A 1 137 ? 9.090 -10.934 -1.776 1.00 92.62 137 TYR A N 1
ATOM 1030 C CA . TYR A 1 137 ? 8.203 -9.788 -1.597 1.00 92.62 137 TYR A CA 1
ATOM 1031 C C . TYR A 1 137 ? 6.802 -10.181 -1.122 1.00 92.62 137 TYR A C 1
ATOM 1033 O O . TYR A 1 137 ? 6.249 -9.464 -0.291 1.00 92.62 137 TYR A O 1
ATOM 1041 N N . ILE A 1 138 ? 6.266 -11.336 -1.533 1.00 94.50 138 ILE A N 1
ATOM 1042 C CA . ILE A 1 138 ? 5.042 -11.912 -0.950 1.00 94.50 138 ILE A CA 1
ATOM 1043 C C . ILE A 1 138 ? 5.227 -12.110 0.557 1.00 94.50 138 ILE A C 1
ATOM 1045 O O . ILE A 1 138 ? 4.349 -11.735 1.332 1.00 94.50 138 ILE A O 1
ATOM 1049 N N . GLY A 1 139 ? 6.372 -12.651 0.987 1.00 93.62 139 GLY A N 1
ATOM 1050 C CA . GLY A 1 139 ? 6.699 -12.826 2.403 1.00 93.62 139 GLY A CA 1
ATOM 1051 C C . GLY A 1 139 ? 6.710 -11.505 3.178 1.00 93.62 139 GLY A C 1
ATOM 1052 O O . GLY A 1 139 ? 6.046 -11.389 4.210 1.00 93.62 139 GLY A O 1
ATOM 1053 N N . PHE A 1 140 ? 7.396 -10.480 2.659 1.00 93.75 140 PHE A N 1
ATOM 1054 C CA . PHE A 1 140 ? 7.423 -9.150 3.281 1.00 93.75 140 PHE A CA 1
ATOM 1055 C C . PHE A 1 140 ? 6.044 -8.490 3.323 1.00 93.75 140 PHE A C 1
ATOM 1057 O O . PHE A 1 140 ? 5.662 -7.923 4.345 1.00 93.75 140 PHE A O 1
ATOM 1064 N N . GLN A 1 141 ? 5.275 -8.592 2.241 1.00 94.75 141 GLN A N 1
ATOM 1065 C CA . GLN A 1 141 ? 3.918 -8.061 2.163 1.00 94.75 141 GLN A CA 1
ATOM 1066 C C . GLN A 1 141 ? 2.971 -8.766 3.134 1.00 94.75 141 GLN A C 1
ATOM 1068 O O . GLN A 1 141 ? 2.207 -8.098 3.825 1.00 94.75 141 GLN A O 1
ATOM 1073 N N . ALA A 1 142 ? 3.038 -10.095 3.231 1.00 92.19 142 ALA A N 1
ATOM 1074 C CA . ALA A 1 142 ? 2.238 -10.868 4.175 1.00 92.19 142 ALA A CA 1
ATOM 1075 C C . ALA A 1 142 ? 2.578 -10.497 5.623 1.00 92.19 142 ALA A C 1
ATOM 1077 O O . ALA A 1 142 ? 1.675 -10.287 6.432 1.00 92.19 142 ALA A O 1
ATOM 1078 N N . PHE A 1 143 ? 3.867 -10.350 5.938 1.00 92.88 143 PHE A N 1
ATOM 1079 C CA . PHE A 1 143 ? 4.315 -9.901 7.253 1.00 92.88 143 PHE A CA 1
ATOM 1080 C C . PHE A 1 143 ? 3.801 -8.493 7.576 1.00 92.88 143 PHE A C 1
ATOM 1082 O O . PHE A 1 143 ? 3.188 -8.287 8.623 1.00 92.88 143 PHE A O 1
ATOM 1089 N N . ALA A 1 144 ? 3.980 -7.540 6.659 1.00 91.75 144 ALA A N 1
ATOM 1090 C CA . ALA A 1 144 ? 3.508 -6.171 6.829 1.00 91.75 144 ALA A CA 1
ATOM 1091 C C . ALA A 1 144 ? 1.982 -6.109 7.000 1.00 91.75 144 ALA A C 1
ATOM 1093 O O . ALA A 1 144 ? 1.490 -5.424 7.898 1.00 91.75 144 ALA A O 1
ATOM 1094 N N . ALA A 1 145 ? 1.235 -6.875 6.199 1.00 90.44 145 ALA A N 1
ATOM 1095 C CA . ALA A 1 145 ? -0.215 -6.977 6.309 1.00 90.44 145 ALA A CA 1
ATOM 1096 C C . ALA A 1 145 ? -0.654 -7.541 7.667 1.00 90.44 145 ALA A C 1
ATOM 1098 O O . ALA A 1 145 ? -1.578 -7.012 8.283 1.00 90.44 145 ALA A O 1
ATOM 1099 N N . LEU A 1 146 ? 0.014 -8.590 8.154 1.00 89.06 146 LEU A N 1
ATOM 1100 C CA . LEU A 1 146 ? -0.304 -9.219 9.432 1.00 89.06 146 LEU A CA 1
ATOM 1101 C C . LEU A 1 146 ? -0.014 -8.278 10.610 1.00 89.06 146 LEU A C 1
ATOM 1103 O O . LEU A 1 146 ? -0.857 -8.118 11.489 1.00 89.06 146 LEU A O 1
ATOM 1107 N N . VAL A 1 147 ? 1.145 -7.613 10.609 1.00 89.12 147 VAL A N 1
ATOM 1108 C CA . VAL A 1 147 ? 1.519 -6.632 11.641 1.00 89.12 147 VAL A CA 1
ATOM 1109 C C . VAL A 1 147 ? 0.539 -5.459 11.653 1.00 89.12 147 VAL A C 1
ATOM 1111 O O . VAL A 1 147 ? 0.053 -5.081 12.718 1.00 89.12 147 VAL A O 1
ATOM 1114 N N . ALA A 1 148 ? 0.184 -4.929 10.481 1.00 87.56 148 ALA A N 1
ATOM 1115 C CA . ALA A 1 148 ? -0.822 -3.880 10.343 1.00 87.56 148 ALA A CA 1
ATOM 1116 C C . ALA A 1 148 ? -2.197 -4.326 10.872 1.00 87.56 148 ALA A C 1
ATOM 1118 O O . ALA A 1 148 ? -2.853 -3.601 11.626 1.00 87.56 148 ALA A O 1
ATOM 1119 N N . HIS A 1 149 ? -2.621 -5.542 10.527 1.00 84.25 149 HIS A N 1
ATOM 1120 C CA . HIS A 1 149 ? -3.881 -6.107 10.995 1.00 84.25 149 HIS A CA 1
ATOM 1121 C C . HIS A 1 149 ? -3.903 -6.298 12.520 1.00 84.25 149 HIS A C 1
ATOM 1123 O O . HIS A 1 149 ? -4.895 -5.973 13.182 1.00 84.25 149 HIS A O 1
ATOM 1129 N N . TYR A 1 150 ? -2.798 -6.771 13.102 1.00 82.38 150 TYR A N 1
ATOM 1130 C CA . TYR A 1 150 ? -2.672 -6.927 14.549 1.00 82.38 150 TYR A CA 1
ATOM 1131 C C . TYR A 1 150 ? -2.631 -5.594 15.284 1.00 82.38 150 TYR A C 1
ATOM 1133 O O . TYR A 1 150 ? -3.289 -5.477 16.314 1.00 82.38 150 TYR A O 1
ATOM 1141 N N . ALA A 1 151 ? -1.945 -4.583 14.747 1.00 81.62 151 ALA A N 1
ATOM 1142 C CA . ALA A 1 151 ? -1.951 -3.236 15.312 1.00 81.62 151 ALA A CA 1
ATOM 1143 C C . ALA A 1 151 ? -3.385 -2.692 15.423 1.00 81.62 151 ALA A C 1
ATOM 1145 O O . ALA A 1 151 ? -3.814 -2.298 16.508 1.00 81.62 151 ALA A O 1
ATOM 1146 N N . ARG A 1 152 ? -4.182 -2.804 14.349 1.00 78.94 152 ARG A N 1
ATOM 1147 C CA . ARG A 1 152 ? -5.600 -2.400 14.371 1.00 78.94 152 ARG A CA 1
ATOM 1148 C C . ARG A 1 152 ? -6.441 -3.179 15.370 1.00 78.94 152 ARG A C 1
ATOM 1150 O O . ARG A 1 152 ? -7.279 -2.606 16.062 1.00 78.94 152 ARG A O 1
ATOM 1157 N N . THR A 1 153 ? -6.244 -4.491 15.436 1.00 76.56 153 THR A N 1
ATOM 1158 C CA . THR A 1 153 ? -7.025 -5.356 16.330 1.00 76.56 153 THR A CA 1
ATOM 1159 C C . THR A 1 153 ? -6.682 -5.091 17.800 1.00 76.56 153 THR A C 1
ATOM 1161 O O . THR A 1 153 ? -7.571 -5.063 18.653 1.00 76.56 153 THR A O 1
ATOM 1164 N N . ALA A 1 154 ? -5.407 -4.833 18.101 1.00 73.19 154 ALA A N 1
ATOM 1165 C CA . ALA A 1 154 ? -4.937 -4.470 19.435 1.00 73.19 154 ALA A CA 1
ATOM 1166 C C . ALA A 1 154 ? -5.442 -3.088 19.887 1.00 73.19 154 ALA A C 1
ATOM 1168 O O . ALA A 1 154 ? -5.724 -2.889 21.067 1.00 73.19 154 ALA A O 1
ATOM 1169 N N . GLU A 1 155 ? -5.592 -2.134 18.969 1.00 72.06 155 GLU A N 1
ATOM 1170 C CA . GLU A 1 155 ? -6.216 -0.838 19.262 1.00 72.06 155 GLU A CA 1
ATOM 1171 C C . GLU A 1 155 ? -7.704 -0.985 19.575 1.00 72.06 155 GLU A C 1
ATOM 1173 O O . GLU A 1 155 ? -8.172 -0.492 20.600 1.00 72.06 155 GLU A O 1
ATOM 1178 N N . ALA A 1 156 ? -8.437 -1.738 18.752 1.00 71.88 156 ALA A N 1
ATOM 1179 C CA . ALA A 1 156 ? -9.866 -1.952 18.958 1.00 71.88 156 ALA A CA 1
ATOM 1180 C C . ALA A 1 156 ? -10.174 -2.593 20.325 1.00 71.88 156 ALA A C 1
ATOM 1182 O O . ALA A 1 156 ? -11.158 -2.225 20.974 1.00 71.88 156 ALA A O 1
ATOM 1183 N N . SER A 1 157 ? -9.326 -3.520 20.788 1.00 70.69 157 SER A N 1
ATOM 1184 C CA . SER A 1 157 ? -9.476 -4.144 22.107 1.00 70.69 157 SER A CA 1
ATOM 1185 C C . SER A 1 157 ? -9.143 -3.183 23.254 1.00 70.69 157 SER A C 1
ATOM 1187 O O . SER A 1 157 ? -9.883 -3.132 24.238 1.00 70.69 157 SER A O 1
ATOM 1189 N N . ARG A 1 158 ? -8.094 -2.360 23.118 1.00 71.19 158 ARG A N 1
ATOM 1190 C CA . ARG A 1 158 ? -7.749 -1.305 24.089 1.00 71.19 158 ARG A CA 1
ATOM 1191 C C . ARG A 1 158 ? -8.859 -0.266 24.228 1.00 71.19 158 ARG A C 1
ATOM 1193 O O . ARG A 1 158 ? -9.236 0.068 25.350 1.00 71.19 158 ARG A O 1
ATOM 1200 N N . ASP A 1 159 ? -9.435 0.182 23.118 1.00 73.38 159 ASP A N 1
ATOM 1201 C CA . ASP A 1 159 ? -10.531 1.155 23.115 1.00 73.38 159 ASP A CA 1
ATOM 1202 C C . ASP A 1 159 ? -11.823 0.583 23.711 1.00 73.38 159 ASP A C 1
ATOM 1204 O O . ASP A 1 159 ? -12.623 1.305 24.312 1.00 73.38 159 ASP A O 1
ATOM 1208 N N . ALA A 1 160 ? -12.067 -0.719 23.543 1.00 72.75 160 ALA A N 1
ATOM 1209 C CA . ALA A 1 160 ? -13.177 -1.398 24.206 1.00 72.75 160 ALA A CA 1
ATOM 1210 C C . ALA A 1 160 ? -12.976 -1.435 25.731 1.00 72.75 160 ALA A C 1
ATOM 1212 O O . ALA A 1 160 ? -13.884 -1.071 26.476 1.00 72.75 160 ALA A O 1
ATOM 1213 N N . LEU A 1 161 ? -11.772 -1.787 26.195 1.00 67.25 161 LEU A N 1
ATOM 1214 C CA . LEU A 1 161 ? -11.430 -1.814 27.621 1.00 67.25 161 LEU A CA 1
ATOM 1215 C C . LEU A 1 161 ? -11.507 -0.423 28.267 1.00 67.25 161 LEU A C 1
ATOM 1217 O O . LEU A 1 161 ? -12.049 -0.284 29.364 1.00 67.25 161 LEU A O 1
ATOM 1221 N N . ALA A 1 162 ? -11.011 0.614 27.586 1.00 75.81 162 ALA A N 1
ATOM 1222 C CA . ALA A 1 162 ? -11.056 1.989 28.079 1.00 75.81 162 ALA A CA 1
ATOM 1223 C C . ALA A 1 162 ? -12.497 2.498 28.253 1.00 75.81 162 ALA A C 1
ATOM 1225 O O . ALA A 1 162 ? -12.802 3.140 29.259 1.00 75.81 162 ALA A O 1
ATOM 1226 N N . ARG A 1 163 ? -13.392 2.165 27.312 1.00 74.75 163 ARG A N 1
ATOM 1227 C CA . ARG A 1 163 ? -14.821 2.505 27.403 1.00 74.75 163 ARG A CA 1
ATOM 1228 C C . ARG A 1 163 ? -15.499 1.828 28.589 1.00 74.75 163 ARG A C 1
ATOM 1230 O O . ARG A 1 163 ? -16.115 2.512 29.396 1.00 74.75 163 ARG A O 1
ATOM 1237 N N . VAL A 1 164 ? -15.301 0.519 28.754 1.00 78.19 164 VAL A N 1
ATOM 1238 C CA . VAL A 1 164 ? -15.882 -0.226 29.884 1.00 78.19 164 VAL A CA 1
ATOM 1239 C C . VAL A 1 164 ? -15.388 0.320 31.228 1.00 78.19 164 VAL A C 1
ATOM 1241 O O . VAL A 1 164 ? -16.170 0.457 32.164 1.00 78.19 164 VAL A O 1
ATOM 1244 N N . ASN A 1 165 ? -14.107 0.678 31.339 1.00 78.81 165 ASN A N 1
ATOM 1245 C CA . ASN A 1 165 ? -13.570 1.257 32.570 1.00 78.81 165 ASN A CA 1
ATOM 1246 C C . ASN A 1 165 ? -14.190 2.633 32.885 1.00 78.81 165 ASN A C 1
ATOM 1248 O O . ASN A 1 165 ? -14.532 2.909 34.034 1.00 78.81 165 ASN A O 1
ATOM 1252 N N . ALA A 1 166 ? -14.396 3.477 31.867 1.00 80.31 166 ALA A N 1
ATOM 1253 C CA . ALA A 1 166 ? -15.082 4.758 32.030 1.00 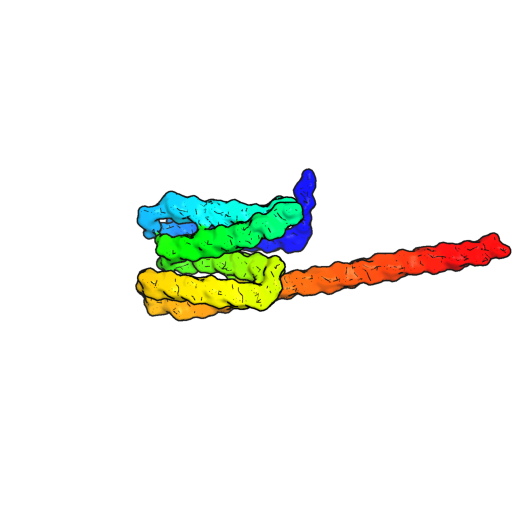80.31 166 ALA A CA 1
ATOM 1254 C C . ALA A 1 166 ? -16.537 4.577 32.502 1.00 80.31 166 ALA A C 1
ATOM 1256 O O . ALA A 1 166 ? -16.963 5.260 33.434 1.00 80.31 166 ALA A O 1
ATOM 1257 N N . ASP A 1 167 ? -17.263 3.611 31.935 1.00 80.12 167 ASP A N 1
ATOM 1258 C CA . ASP A 1 167 ? -18.643 3.305 32.333 1.00 80.12 167 ASP A CA 1
ATOM 1259 C C . ASP A 1 167 ? -18.724 2.782 33.778 1.00 80.12 167 ASP A C 1
ATOM 1261 O O . ASP A 1 167 ? -19.615 3.165 34.544 1.00 80.12 167 ASP A O 1
ATOM 1265 N N . LEU A 1 168 ? -17.763 1.953 34.199 1.00 82.44 168 LEU A N 1
ATOM 1266 C CA . LEU A 1 168 ? -17.675 1.470 35.581 1.00 82.44 168 LEU A CA 1
ATOM 1267 C C . LEU A 1 168 ? -17.381 2.602 36.571 1.00 82.44 168 LEU A C 1
ATOM 1269 O O . LEU A 1 168 ? -17.979 2.643 37.650 1.00 82.44 168 LEU A O 1
ATOM 1273 N N . LEU A 1 169 ? -16.486 3.529 36.218 1.00 82.62 169 LEU A N 1
ATOM 1274 C CA . LEU A 1 169 ? -16.203 4.713 37.032 1.00 82.62 169 LEU A CA 1
ATOM 1275 C C . LEU A 1 169 ? -17.439 5.613 37.154 1.00 82.62 169 LEU A C 1
ATOM 1277 O O . LEU A 1 169 ? -17.771 6.036 38.262 1.00 82.62 169 LEU A O 1
ATOM 1281 N N . ALA A 1 170 ? -18.159 5.841 36.053 1.00 81.81 170 ALA A N 1
ATOM 1282 C CA . ALA A 1 170 ? -19.398 6.616 36.051 1.00 81.81 170 ALA A CA 1
ATOM 1283 C C . ALA A 1 170 ? -20.491 5.959 36.912 1.00 81.81 170 ALA A C 1
ATOM 1285 O O . ALA A 1 170 ? -21.137 6.627 37.718 1.00 81.81 170 ALA A O 1
ATOM 1286 N N . THR A 1 171 ? -20.649 4.636 36.816 1.00 83.38 171 THR A N 1
ATOM 1287 C CA . THR A 1 171 ? -21.636 3.885 37.609 1.00 83.38 171 THR A CA 1
ATOM 1288 C C . THR A 1 171 ? -21.316 3.938 39.103 1.00 83.38 171 THR A C 1
ATOM 1290 O O . THR A 1 171 ? -22.206 4.153 39.923 1.00 83.38 171 THR A O 1
ATOM 1293 N N . ARG A 1 172 ? -20.037 3.802 39.481 1.00 81.31 172 ARG A N 1
ATOM 1294 C CA . ARG A 1 172 ? -19.604 3.941 40.882 1.00 81.31 172 ARG A CA 1
ATOM 1295 C C . ARG A 1 172 ? -19.859 5.342 41.428 1.00 81.31 172 ARG A C 1
ATOM 1297 O O . ARG A 1 172 ? -20.266 5.464 42.579 1.00 81.31 172 ARG A O 1
ATOM 1304 N N . ALA A 1 173 ? -19.644 6.375 40.615 1.00 78.25 173 ALA A N 1
ATOM 1305 C CA . ALA A 1 173 ? -19.930 7.751 41.005 1.00 78.25 173 ALA A CA 1
ATOM 1306 C C . ALA A 1 173 ? -21.429 7.961 41.263 1.00 78.25 173 ALA A C 1
ATOM 1308 O O . ALA A 1 173 ? -21.787 8.486 42.312 1.00 78.25 173 ALA A O 1
ATOM 1309 N N . LEU A 1 174 ? -22.298 7.475 40.370 1.00 75.31 174 LEU A N 1
ATOM 1310 C CA . LEU A 1 174 ? -23.753 7.550 40.544 1.00 75.31 174 LEU A CA 1
ATOM 1311 C C . LEU A 1 174 ? -24.230 6.789 41.787 1.00 75.31 174 LEU A C 1
ATOM 1313 O O . LEU A 1 174 ? -25.026 7.315 42.558 1.00 75.31 174 LEU A O 1
ATOM 1317 N N . LEU A 1 175 ? -23.715 5.579 42.025 1.00 80.62 175 LEU A N 1
ATOM 1318 C CA . LEU A 1 175 ? -24.069 4.794 43.212 1.00 80.62 175 LEU A CA 1
ATOM 1319 C C . LEU A 1 175 ? -23.640 5.492 44.509 1.00 80.62 175 LEU A C 1
ATOM 1321 O O . LEU A 1 175 ? -24.425 5.567 45.453 1.00 80.62 175 LEU A O 1
ATOM 1325 N N . ALA A 1 176 ? -22.429 6.051 44.548 1.00 76.56 176 ALA A N 1
ATOM 1326 C CA . ALA A 1 176 ? -21.960 6.828 45.693 1.00 76.56 176 ALA A CA 1
ATOM 1327 C C . ALA A 1 176 ? -22.825 8.077 45.945 1.00 76.56 176 ALA A C 1
ATOM 1329 O O . ALA A 1 176 ? -23.057 8.439 47.099 1.00 76.56 176 ALA A O 1
ATOM 1330 N N . ASP A 1 177 ? -23.328 8.712 44.884 1.00 77.62 177 ASP A N 1
ATOM 1331 C CA . ASP A 1 177 ? -24.214 9.873 44.984 1.00 77.62 177 ASP A CA 1
ATOM 1332 C C . ASP A 1 177 ? -25.613 9.482 45.493 1.00 77.62 177 ASP A C 1
ATOM 1334 O O . ASP A 1 177 ? -26.145 10.126 46.396 1.00 77.62 177 ASP A O 1
ATOM 1338 N N . THR A 1 178 ? -26.176 8.361 45.017 1.00 73.38 178 THR A N 1
ATOM 1339 C CA . THR A 1 178 ? -27.453 7.828 45.537 1.00 73.38 178 THR A CA 1
ATOM 1340 C C . THR A 1 178 ? -27.368 7.418 47.007 1.00 73.38 178 THR A C 1
ATOM 1342 O O . THR A 1 178 ? -28.293 7.690 47.771 1.00 73.38 178 THR A O 1
ATOM 1345 N N . ALA A 1 179 ? -26.248 6.823 47.434 1.00 70.38 179 ALA A N 1
ATOM 1346 C CA . ALA A 1 179 ? -26.034 6.445 48.828 1.00 70.38 179 ALA A CA 1
ATOM 1347 C C . ALA A 1 179 ? -26.011 7.677 49.751 1.00 70.38 179 ALA A C 1
ATOM 1349 O O . ALA A 1 179 ? -26.691 7.692 50.772 1.00 70.38 179 ALA A O 1
ATOM 1350 N N . ARG A 1 180 ? -25.317 8.750 49.348 1.00 73.06 180 ARG A N 1
ATOM 1351 C CA . ARG A 1 180 ? -25.297 10.027 50.086 1.00 73.06 180 ARG A CA 1
ATOM 1352 C C . ARG A 1 180 ? -26.638 10.758 50.072 1.00 73.06 180 ARG A C 1
ATOM 1354 O O . ARG A 1 180 ? -26.960 11.453 51.032 1.00 73.06 180 ARG A O 1
ATOM 1361 N N . GLY A 1 181 ? -27.407 10.631 48.990 1.00 69.44 181 GLY A N 1
ATOM 1362 C CA . GLY A 1 181 ? -28.767 11.166 48.904 1.00 69.44 181 GLY A CA 1
ATOM 1363 C C . GLY A 1 181 ? -29.706 10.530 49.931 1.00 69.44 181 GLY A C 1
ATOM 1364 O O . GLY A 1 181 ? -30.488 11.241 50.556 1.00 69.44 181 GLY A O 1
ATOM 1365 N N . ASN A 1 182 ? -29.570 9.222 50.164 1.00 66.69 182 ASN A N 1
ATOM 1366 C CA . ASN A 1 182 ? -30.357 8.498 51.164 1.00 66.69 182 ASN A CA 1
ATOM 1367 C C . ASN A 1 182 ? -29.948 8.798 52.613 1.00 66.69 182 ASN A C 1
ATOM 1369 O O . ASN A 1 182 ? -30.788 8.693 53.494 1.00 66.69 182 ASN A O 1
ATOM 1373 N N . GLU A 1 183 ? -28.699 9.187 52.881 1.00 67.00 183 GLU A N 1
ATOM 1374 C CA . GLU A 1 183 ? -28.253 9.567 54.237 1.00 67.00 183 GLU A CA 1
ATOM 1375 C C . GLU A 1 183 ? -28.779 10.939 54.701 1.00 67.00 183 GLU A C 1
ATOM 1377 O O . GLU A 1 183 ? -28.647 11.289 55.872 1.00 67.00 183 GLU A O 1
ATOM 1382 N N . ARG A 1 184 ? -29.339 11.747 53.793 1.00 71.38 184 ARG A N 1
ATOM 1383 C CA . ARG A 1 184 ? -29.837 13.103 54.083 1.00 71.38 184 ARG A CA 1
ATOM 1384 C C . ARG A 1 184 ? -31.349 13.179 54.337 1.00 71.38 184 ARG A C 1
ATOM 1386 O O . ARG A 1 184 ? -31.836 14.278 54.608 1.00 71.38 184 ARG A O 1
ATOM 1393 N N . LEU A 1 185 ? -32.063 12.060 54.220 1.00 52.56 185 LEU A N 1
ATOM 1394 C CA . LEU A 1 185 ? -33.504 11.915 54.464 1.00 52.56 185 LEU A CA 1
ATOM 1395 C C . LEU A 1 185 ? -33.747 11.203 55.797 1.00 52.56 185 LEU A C 1
ATOM 1397 O O . LEU A 1 185 ? -34.720 11.593 56.476 1.00 52.56 185 LEU A O 1
#

Foldseek 3Di:
DQPQPVLCVVLLVVLVVLLVQLVVLLVVFDFPCNVLLVVLSVLLVVLVCCCRRDDPVCNVPSNVVSLVSLLVSLLVNCLRGVPSLSSLSSVLSSLLVCLQPDDPVVSVVVLVVSLVSQLVSNVVVVPPCSVVSSVVSSVSSVVSSVVSNVSVVVVVVVVVVVVVVVVVVVVVVVVVVVVVVVVVD

Radius of gyration: 22.64 Å; Cα contacts (8 Å, |Δi|>4): 137; chains: 1; bounding box: 56×39×74 Å

Sequence (185 aa):
MLRLRAPQEPMLLAGLVTWAAAALGLRVEESTQPALMWTLAAIYLVAFLSADLLPRRWERWVLPVALLVEAVCALALVWLAPRGGTAPVLLVVLVAQLALVMPARVTVAAVAVLNIALYLLLRGAGYSEPLLVTTLYIGFQAFAALVAHYARTAEASRDALARVNADLLATRALLADTARGNERL

Secondary structure (DSSP, 8-state):
-----TTTHHHHHHHHHHHHHHHHHHHHS--S-HHHHHHHHHHHHHHHHHHHHS-HHHHHHHHHHHHHHHHHHHHHHHHHS-SSS-TTHHHHHHHHHHHHHS-HHHHHHHHHHHHHHHHHHHHHTT-S-HHHHHHHHHHHHHHHHHHHHHHHHHHHHHHHHHHHHHHHHHHHHHHHHHHHHHTT-

Mean predicted aligned error: 8.56 Å

Solvent-accessible surface area (backbone atoms only — not comparable to full-atom values): 9929 Å² total; per-residue (Å²): 134,85,80,72,58,83,82,50,57,66,55,51,52,50,44,51,52,52,48,51,51,29,53,54,37,56,70,73,42,91,45,97,51,56,69,60,51,52,49,36,55,48,50,28,50,52,25,55,50,49,58,73,70,52,59,75,92,50,38,83,64,49,34,64,52,23,55,48,47,32,53,51,28,31,53,50,39,31,65,66,42,61,83,62,70,32,36,62,56,52,50,30,49,51,38,22,52,33,29,50,79,42,59,69,71,59,32,53,52,50,52,52,52,53,47,53,51,49,31,52,48,35,49,75,71,64,48,94,56,30,67,61,55,42,52,54,49,50,51,52,25,52,50,35,22,50,54,32,39,49,53,55,53,55,47,57,52,49,56,50,53,54,50,53,51,53,52,51,53,52,50,52,52,53,52,55,50,53,55,56,57,61,75,75,113

pLDDT: mean 83.97, std 11.41, range [36.66, 96.12]

Nearest PDB structures (foldseek):
  8fiq-assembly1_A  TM=3.672E-01  e=4.560E-01  synthetic construct